Protein AF-0000000078323127 (afdb_homodimer)

Structure (mmCIF, N/CA/C/O backbone):
data_AF-0000000078323127-model_v1
#
loop_
_entity.id
_entity.type
_entity.pdbx_description
1 polymer 'Jacalin-type lectin domain-containing protein'
#
loop_
_atom_site.group_PDB
_atom_site.id
_atom_site.type_symbol
_atom_site.label_atom_id
_atom_site.label_alt_id
_atom_site.label_comp_id
_atom_site.label_asym_id
_atom_site.label_entity_id
_atom_site.label_seq_id
_atom_site.pdbx_PDB_ins_code
_atom_site.Cartn_x
_atom_site.Cartn_y
_atom_site.Cartn_z
_atom_site.occupancy
_atom_site.B_iso_or_equiv
_atom_site.auth_seq_id
_atom_site.auth_comp_id
_atom_site.auth_asym_id
_atom_site.auth_atom_id
_atom_site.pdbx_PDB_model_num
ATOM 1 N N . MET A 1 1 ? 0.08 -5.375 -24.016 1 72.62 1 MET A N 1
ATOM 2 C CA . MET A 1 1 ? 0.353 -5.859 -22.656 1 72.62 1 MET A CA 1
ATOM 3 C C . MET A 1 1 ? 1.752 -6.461 -22.578 1 72.62 1 MET A C 1
ATOM 5 O O . MET A 1 1 ? 2.215 -7.105 -23.516 1 72.62 1 MET A O 1
ATOM 9 N N . LEU A 1 2 ? 2.484 -6.035 -21.609 1 81.31 2 LEU A N 1
ATOM 10 C CA . LEU A 1 2 ? 3.816 -6.578 -21.359 1 81.31 2 LEU A CA 1
ATOM 11 C C . LEU A 1 2 ? 3.74 -7.832 -20.484 1 81.31 2 LEU A C 1
ATOM 13 O O . LEU A 1 2 ? 3.014 -7.863 -19.5 1 81.31 2 LEU A O 1
ATOM 17 N N . LYS A 1 3 ? 4.387 -8.914 -21.016 1 85.06 3 LYS A N 1
ATOM 18 C CA . LYS A 1 3 ? 4.426 -10.164 -20.266 1 85.06 3 LYS A CA 1
ATOM 19 C C . LYS A 1 3 ? 5.746 -10.32 -19.516 1 85.06 3 LYS A C 1
ATOM 21 O O . LYS A 1 3 ? 6.82 -10.148 -20.094 1 85.06 3 LYS A O 1
ATOM 26 N N . ILE A 1 4 ? 5.641 -10.5 -18.281 1 87.06 4 ILE A N 1
ATOM 27 C CA . ILE A 1 4 ? 6.812 -10.797 -17.453 1 87.06 4 ILE A CA 1
ATOM 28 C C . ILE A 1 4 ? 6.711 -12.219 -16.906 1 87.06 4 ILE A C 1
ATOM 30 O O . ILE A 1 4 ? 5.695 -12.586 -16.312 1 87.06 4 ILE A O 1
ATOM 34 N N . GLY A 1 5 ? 7.754 -12.922 -17.031 1 87.06 5 GLY A N 1
ATOM 35 C CA . GLY A 1 5 ? 7.723 -14.328 -16.656 1 87.06 5 GLY A CA 1
ATOM 36 C C . GLY A 1 5 ? 7.324 -15.234 -17.812 1 87.06 5 GLY A C 1
ATOM 37 O O . GLY A 1 5 ? 7.492 -14.867 -18.984 1 87.06 5 GLY A O 1
ATOM 38 N N . PRO A 1 6 ? 6.93 -16.375 -17.453 1 87.56 6 PRO A N 1
ATOM 39 C CA . PRO A 1 6 ? 6.699 -16.938 -16.109 1 87.56 6 PRO A CA 1
ATOM 40 C C . PRO A 1 6 ? 7.992 -17.375 -15.422 1 87.56 6 PRO A C 1
ATOM 42 O O . PRO A 1 6 ? 8.984 -17.672 -16.094 1 87.56 6 PRO A O 1
ATOM 45 N N . SER A 1 7 ? 7.914 -17.188 -14.203 1 87.69 7 SER A N 1
ATOM 46 C CA . SER A 1 7 ? 8.945 -17.812 -13.375 1 87.69 7 SER A CA 1
ATOM 47 C C . SER A 1 7 ? 8.531 -19.219 -12.938 1 87.69 7 SER A C 1
ATOM 49 O O . SER A 1 7 ? 7.348 -19.469 -12.688 1 87.69 7 SER A O 1
ATOM 51 N N . GLY A 1 8 ? 9.367 -20.047 -12.812 1 86.19 8 GLY A N 1
ATOM 52 C CA . GLY A 1 8 ? 9.109 -21.422 -12.383 1 86.19 8 GLY A CA 1
ATOM 53 C C . GLY A 1 8 ? 9.398 -22.453 -13.461 1 86.19 8 GLY A C 1
ATOM 54 O O . GLY A 1 8 ? 10.398 -22.344 -14.172 1 86.19 8 GLY A O 1
ATOM 55 N N . GLY A 1 9 ? 8.508 -23.422 -13.461 1 73.06 9 GLY A N 1
ATOM 56 C CA . GLY A 1 9 ? 8.742 -24.547 -14.359 1 73.06 9 GLY A CA 1
ATOM 57 C C . GLY A 1 9 ? 8.266 -24.281 -15.773 1 73.06 9 GLY A C 1
ATOM 58 O O . GLY A 1 9 ? 7.402 -23.422 -16 1 73.06 9 GLY A O 1
ATOM 59 N N . THR A 1 10 ? 9.07 -24.516 -16.688 1 69.12 10 THR A N 1
ATOM 60 C CA . THR A 1 10 ? 8.695 -24.484 -18.094 1 69.12 10 THR A CA 1
ATOM 61 C C . THR A 1 10 ? 7.984 -25.781 -18.484 1 69.12 10 THR A C 1
ATOM 63 O O . THR A 1 10 ? 7.824 -26.078 -19.672 1 69.12 10 THR A O 1
ATOM 66 N N . GLY A 1 11 ? 7.461 -26.328 -17.391 1 61.88 11 GLY A N 1
ATOM 67 C CA . GLY A 1 11 ? 7.156 -27.734 -17.547 1 61.88 11 GLY A CA 1
ATOM 68 C C . GLY A 1 11 ? 5.965 -28 -18.438 1 61.88 11 GLY A C 1
ATOM 69 O O . GLY A 1 11 ? 5.516 -27.109 -19.156 1 61.88 11 GLY A O 1
ATOM 70 N N . VAL A 1 12 ? 5.57 -29.297 -18.359 1 71.69 12 VAL A N 1
ATOM 71 C CA . VAL A 1 12 ? 4.578 -30.078 -19.094 1 71.69 12 VAL A CA 1
ATOM 72 C C . VAL A 1 12 ? 3.178 -29.75 -18.578 1 71.69 12 VAL A C 1
ATOM 74 O O . VAL A 1 12 ? 2.182 -30.234 -19.125 1 71.69 12 VAL A O 1
ATOM 77 N N . GLY A 1 13 ? 3.164 -28.688 -17.672 1 82.12 13 GLY A N 1
ATOM 78 C CA . GLY A 1 13 ? 1.848 -28.422 -17.094 1 82.12 13 GLY A CA 1
ATOM 79 C C . GLY A 1 13 ? 0.931 -27.672 -18.047 1 82.12 13 GLY A C 1
ATOM 80 O O . GLY A 1 13 ? 1.372 -27.172 -19.078 1 82.12 13 GLY A O 1
ATOM 81 N N . ARG A 1 14 ? -0.393 -27.75 -17.656 1 90.81 14 ARG A N 1
ATOM 82 C CA . ARG A 1 14 ? -1.405 -27.016 -18.422 1 90.81 14 ARG A CA 1
ATOM 83 C C . ARG A 1 14 ? -1.245 -25.516 -18.25 1 90.81 14 ARG A C 1
ATOM 85 O O . ARG A 1 14 ? -1.164 -25.016 -17.125 1 90.81 14 ARG A O 1
ATOM 92 N N . ALA A 1 15 ? -1.208 -24.891 -19.422 1 92.69 15 ALA A N 1
ATOM 93 C CA . ALA A 1 15 ? -1.094 -23.438 -19.406 1 92.69 15 ALA A CA 1
ATOM 94 C C . ALA A 1 15 ? -2.41 -22.781 -18.984 1 92.69 15 ALA A C 1
ATOM 96 O O . ALA A 1 15 ? -3.488 -23.297 -19.297 1 92.69 15 ALA A O 1
ATOM 97 N N . TRP A 1 16 ? -2.352 -21.766 -18.203 1 91.06 16 TRP A N 1
ATOM 98 C CA . TRP A 1 16 ? -3.49 -20.906 -17.875 1 91.06 16 TRP A CA 1
ATOM 99 C C . TRP A 1 16 ? -3.15 -19.438 -18.078 1 91.06 16 TRP A C 1
ATOM 101 O O . TRP A 1 16 ? -1.983 -19.047 -18 1 91.06 16 TRP A O 1
ATOM 111 N N . ASP A 1 17 ? -4.125 -18.656 -18.5 1 90.56 17 ASP A N 1
ATOM 112 C CA . ASP A 1 17 ? -3.932 -17.25 -18.891 1 90.56 17 ASP A CA 1
ATOM 113 C C . ASP A 1 17 ? -5.148 -16.406 -18.531 1 90.56 17 ASP A C 1
ATOM 115 O O . ASP A 1 17 ? -6.227 -16.594 -19.094 1 90.56 17 ASP A O 1
ATOM 119 N N . HIS A 1 18 ? -4.902 -15.617 -17.578 1 87 18 HIS A N 1
ATOM 120 C CA . HIS A 1 18 ? -5.938 -14.68 -17.141 1 87 18 HIS A CA 1
ATOM 121 C C . HIS A 1 18 ? -5.57 -13.242 -17.516 1 87 18 HIS A C 1
ATOM 123 O O . HIS A 1 18 ? -5.453 -12.383 -16.641 1 87 18 HIS A O 1
ATOM 129 N N . GLU A 1 19 ? -5.293 -13.07 -18.812 1 78.44 19 GLU A N 1
ATOM 130 C CA . GLU A 1 19 ? -4.945 -11.758 -19.344 1 78.44 19 GLU A CA 1
ATOM 131 C C . GLU A 1 19 ? -6.129 -10.797 -19.266 1 78.44 19 GLU A C 1
ATOM 133 O O . GLU A 1 19 ? -7.258 -11.164 -19.609 1 78.44 19 GLU A O 1
ATOM 138 N N . SER A 1 20 ? -5.672 -9.516 -19.156 1 64.38 20 SER A N 1
ATOM 139 C CA . SER A 1 20 ? -6.539 -8.367 -19.375 1 64.38 20 SER A CA 1
ATOM 140 C C . SER A 1 20 ? -7.84 -8.492 -18.594 1 64.38 20 SER A C 1
ATOM 142 O O . SER A 1 20 ? -8.844 -7.859 -18.922 1 64.38 20 SER A O 1
ATOM 144 N N . LYS A 1 21 ? -7.762 -9.516 -17.641 1 62.53 21 LYS A N 1
ATOM 145 C CA . LYS A 1 21 ? -9.055 -9.406 -16.969 1 62.53 21 LYS A CA 1
ATOM 146 C C . LYS A 1 21 ? -9.125 -8.148 -16.125 1 62.53 21 LYS A C 1
ATOM 148 O O . LYS A 1 21 ? -8.102 -7.512 -15.859 1 62.53 21 LYS A O 1
ATOM 153 N N . THR A 1 22 ? -10.359 -7.668 -15.781 1 61 22 THR A N 1
ATOM 154 C CA . THR A 1 22 ? -10.797 -6.523 -14.984 1 61 22 THR A CA 1
ATOM 155 C C . THR A 1 22 ? -9.961 -6.402 -13.719 1 61 22 THR A C 1
ATOM 157 O O . THR A 1 22 ? -8.945 -7.082 -13.57 1 61 22 THR A O 1
ATOM 160 N N . GLU A 1 23 ? -10.211 -5.668 -12.875 1 78.69 23 GLU A N 1
ATOM 161 C CA . GLU A 1 23 ? -9.703 -5.379 -11.539 1 78.69 23 GLU A CA 1
ATOM 162 C C . GLU A 1 23 ? -9.906 -6.562 -10.602 1 78.69 23 GLU A C 1
ATOM 164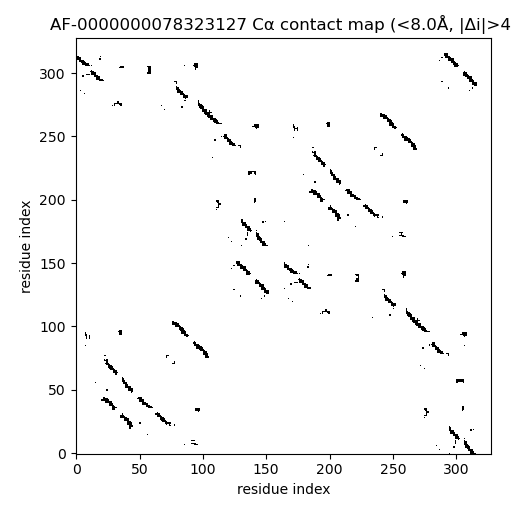 O O . GLU A 1 23 ? -10.938 -7.238 -10.664 1 78.69 23 GLU A O 1
ATOM 169 N N . ILE A 1 24 ? -8.836 -7 -10.078 1 87.56 24 ILE A N 1
ATOM 170 C CA . ILE A 1 24 ? -8.914 -8.078 -9.094 1 87.56 24 ILE A CA 1
ATOM 171 C C . ILE A 1 24 ? -9.484 -7.535 -7.781 1 87.56 24 ILE A C 1
ATOM 173 O O . ILE A 1 24 ? -8.992 -6.535 -7.254 1 87.56 24 ILE A O 1
ATOM 177 N N . ALA A 1 25 ? -10.539 -8.18 -7.348 1 89.94 25 ALA A N 1
ATOM 178 C CA . ALA A 1 25 ? -11.156 -7.789 -6.082 1 89.94 25 ALA A CA 1
ATOM 179 C C . ALA A 1 25 ? -10.695 -8.703 -4.949 1 89.94 25 ALA A C 1
ATOM 181 O O . ALA A 1 25 ? -10.648 -8.289 -3.789 1 89.94 25 ALA A O 1
ATOM 182 N N . GLN A 1 26 ? -10.414 -9.961 -5.312 1 93.06 26 GLN A N 1
ATOM 183 C CA . GLN A 1 26 ? -10.055 -10.922 -4.27 1 93.06 26 GLN A CA 1
ATOM 184 C C . GLN A 1 26 ? -9.102 -11.984 -4.801 1 93.06 26 GLN A C 1
ATOM 186 O O . GLN A 1 26 ? -9.141 -12.32 -5.988 1 93.06 26 GLN A O 1
ATOM 191 N N . LEU A 1 27 ? -8.258 -12.523 -3.986 1 94.06 27 LEU A N 1
ATOM 192 C CA . LEU A 1 27 ? -7.438 -13.711 -4.215 1 94.06 27 LEU A CA 1
ATOM 193 C C . LEU A 1 27 ? -7.719 -14.781 -3.162 1 94.06 27 LEU A C 1
ATOM 195 O O . LEU A 1 27 ? -7.824 -14.469 -1.973 1 94.06 27 LEU A O 1
ATOM 199 N N . ILE A 1 28 ? -7.953 -15.969 -3.598 1 94.62 28 ILE A N 1
ATOM 200 C CA . ILE A 1 28 ? -8.125 -17.125 -2.711 1 94.62 28 ILE A CA 1
ATOM 201 C C . ILE A 1 28 ? -6.977 -18.109 -2.922 1 94.62 28 ILE A C 1
ATOM 203 O O . ILE A 1 28 ? -6.801 -18.641 -4.02 1 94.62 28 ILE A O 1
ATOM 207 N N . ILE A 1 29 ? -6.227 -18.344 -1.864 1 95 29 ILE A N 1
ATOM 208 C CA . ILE A 1 29 ? -5.031 -19.172 -1.952 1 95 29 ILE A CA 1
ATOM 209 C C . ILE A 1 29 ? -5.172 -20.391 -1.033 1 95 29 ILE A C 1
ATOM 211 O O . ILE A 1 29 ? -5.43 -20.234 0.164 1 95 29 ILE A O 1
ATOM 215 N N . SER A 1 30 ? -5.078 -21.5 -1.603 1 94.69 30 SER A N 1
ATOM 216 C CA . SER A 1 30 ? -5.086 -22.75 -0.837 1 94.69 30 SER A CA 1
ATOM 217 C C . SER A 1 30 ? -3.686 -23.344 -0.749 1 94.69 30 SER A C 1
ATOM 219 O O . SER A 1 30 ? -2.986 -23.453 -1.758 1 94.69 30 SER A O 1
ATOM 221 N N . ARG A 1 31 ? -3.328 -23.688 0.444 1 93.62 31 ARG A N 1
ATOM 222 C CA . ARG A 1 31 ? -2.02 -24.312 0.624 1 93.62 31 ARG A CA 1
ATOM 223 C C . ARG A 1 31 ? -2.119 -25.562 1.48 1 93.62 31 ARG A C 1
ATOM 225 O O . ARG A 1 31 ? -2.961 -25.641 2.377 1 93.62 31 ARG A O 1
ATOM 232 N N . SER A 1 32 ? -1.354 -26.5 1.169 1 92.06 32 SER A N 1
ATOM 233 C CA . SER A 1 32 ? -1.103 -27.641 2.029 1 92.06 32 SER A CA 1
ATOM 234 C C . SER A 1 32 ? 0.221 -27.5 2.773 1 92.06 32 SER A C 1
ATOM 236 O O . SER A 1 32 ? 0.78 -26.406 2.848 1 92.06 32 SER A O 1
ATOM 238 N N . ALA A 1 33 ? 0.603 -28.547 3.32 1 89.19 33 ALA A N 1
ATOM 239 C CA . ALA A 1 33 ? 1.873 -28.531 4.043 1 89.19 33 ALA A CA 1
ATOM 240 C C . ALA A 1 33 ? 3.053 -28.469 3.076 1 89.19 33 ALA A C 1
ATOM 242 O O . ALA A 1 33 ? 4.164 -28.094 3.467 1 89.19 33 ALA A O 1
ATOM 243 N N . THR A 1 34 ? 2.754 -28.703 1.819 1 90.38 34 THR A N 1
ATOM 244 C CA . THR A 1 34 ? 3.916 -28.906 0.961 1 90.38 34 THR A CA 1
ATOM 245 C C . THR A 1 34 ? 3.963 -27.859 -0.147 1 90.38 34 THR A C 1
ATOM 247 O O . THR A 1 34 ? 5.016 -27.625 -0.746 1 90.38 34 THR A O 1
ATOM 250 N N . CYS A 1 35 ? 2.789 -27.281 -0.471 1 93 35 CYS A N 1
ATOM 251 C CA . CYS A 1 35 ? 2.809 -26.359 -1.597 1 93 35 CYS A CA 1
ATOM 252 C C .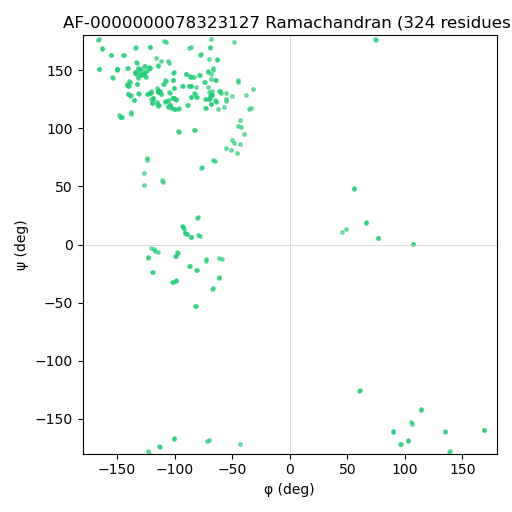 CYS A 1 35 ? 1.562 -25.484 -1.605 1 93 35 CYS A C 1
ATOM 254 O O . CYS A 1 35 ? 0.646 -25.688 -0.809 1 93 35 CYS A O 1
ATOM 256 N N . ILE A 1 36 ? 1.562 -24.469 -2.404 1 93.88 36 ILE A N 1
ATOM 257 C CA . ILE A 1 36 ? 0.346 -23.781 -2.805 1 93.88 36 ILE A CA 1
ATOM 258 C C . ILE A 1 36 ? -0.453 -24.641 -3.775 1 93.88 36 ILE A C 1
ATOM 260 O O . ILE A 1 36 ? 0.012 -24.938 -4.879 1 93.88 36 ILE A O 1
ATOM 264 N N . ASN A 1 37 ? -1.578 -24.984 -3.379 1 93.75 37 ASN A N 1
ATOM 265 C CA . ASN A 1 37 ? -2.363 -25.938 -4.164 1 93.75 37 ASN A CA 1
ATOM 266 C C . ASN A 1 37 ? -3.094 -25.234 -5.312 1 93.75 37 ASN A C 1
ATOM 268 O O . ASN A 1 37 ? -2.967 -25.641 -6.469 1 93.75 37 ASN A O 1
ATOM 272 N N . TYR A 1 38 ? -3.812 -24.219 -4.984 1 94.81 38 TYR A N 1
ATOM 273 C CA . TYR A 1 38 ? -4.539 -23.516 -6.043 1 94.81 38 TYR A CA 1
ATOM 274 C C . TYR A 1 38 ? -4.812 -22.078 -5.66 1 94.81 38 TYR A C 1
ATOM 276 O O . TYR A 1 38 ? -4.703 -21.703 -4.488 1 94.81 38 TYR A O 1
ATOM 284 N N . ILE A 1 39 ? -5.141 -21.312 -6.664 1 94.69 39 ILE A N 1
ATOM 285 C CA . ILE A 1 39 ? -5.508 -19.922 -6.523 1 94.69 39 ILE A CA 1
ATOM 286 C C . ILE A 1 39 ? -6.785 -19.625 -7.309 1 94.69 39 ILE A C 1
ATOM 288 O O . ILE A 1 39 ? -6.965 -20.141 -8.422 1 94.69 39 ILE A O 1
ATOM 292 N N . HIS A 1 40 ? -7.621 -18.859 -6.676 1 93.69 40 HIS A N 1
ATOM 293 C CA . HIS A 1 40 ? -8.711 -18.219 -7.395 1 93.69 40 HIS A CA 1
ATOM 294 C C . HIS A 1 40 ? -8.562 -16.703 -7.379 1 93.69 40 HIS A C 1
ATOM 296 O O . HIS A 1 40 ? -8.227 -16.125 -6.348 1 93.69 40 HIS A O 1
ATOM 302 N N . PHE A 1 41 ? -8.773 -16.203 -8.547 1 91.75 41 PHE A N 1
ATOM 303 C CA . PHE A 1 41 ? -8.953 -14.766 -8.648 1 91.75 41 PHE A CA 1
ATOM 304 C C . PHE A 1 41 ? -10.43 -14.414 -8.773 1 91.75 41 PHE A C 1
ATOM 306 O O . PHE A 1 41 ? -11.18 -15.086 -9.492 1 91.75 41 PHE A O 1
ATOM 313 N N . VAL A 1 42 ? -10.758 -13.461 -8.031 1 92.56 42 VAL A N 1
ATOM 314 C CA . VAL A 1 42 ? -12.094 -12.906 -8.227 1 92.56 42 VAL A CA 1
ATOM 315 C C . VAL A 1 42 ? -11.992 -11.555 -8.93 1 92.56 42 VAL A C 1
ATOM 317 O O . VAL A 1 42 ? -11.383 -10.617 -8.398 1 92.56 42 VAL A O 1
ATOM 320 N N . TYR A 1 43 ? -12.57 -11.461 -10.078 1 90.88 43 TYR A N 1
ATOM 321 C CA . TYR A 1 43 ? -12.484 -10.273 -10.93 1 90.88 43 TYR A CA 1
ATOM 322 C C . TYR A 1 43 ? -13.75 -9.438 -10.828 1 90.88 43 TYR A C 1
ATOM 324 O O . TYR A 1 43 ? -14.836 -9.961 -10.594 1 90.88 43 TYR A O 1
ATOM 332 N N . VAL A 1 44 ? -13.492 -8.141 -10.977 1 86.31 44 VAL A N 1
ATOM 333 C CA . VAL A 1 44 ? -14.609 -7.207 -11.062 1 86.31 44 VAL A CA 1
ATOM 334 C C . VAL A 1 44 ? -15.062 -7.07 -12.516 1 86.31 44 VAL A C 1
ATOM 336 O O . VAL A 1 44 ? -14.258 -6.77 -13.398 1 86.31 44 VAL A O 1
ATOM 339 N N . GLU A 1 45 ? -16.203 -7.383 -12.703 1 85.12 45 GLU A N 1
ATOM 340 C CA . GLU A 1 45 ? -16.766 -7.27 -14.055 1 85.12 45 GLU A CA 1
ATOM 341 C C . GLU A 1 45 ? -17.969 -6.344 -14.07 1 85.12 45 GLU A C 1
ATOM 343 O O . GLU A 1 45 ? -18.422 -5.887 -13.023 1 85.12 45 GLU A O 1
ATOM 348 N N . ASP A 1 46 ? -18.375 -6.047 -15.18 1 85.62 46 ASP A N 1
ATOM 349 C CA . ASP A 1 46 ? -19.562 -5.234 -15.406 1 85.62 46 ASP A CA 1
ATOM 350 C C . ASP A 1 46 ? -19.453 -3.895 -14.68 1 85.62 46 ASP A C 1
ATOM 352 O O . ASP A 1 46 ? -20.359 -3.531 -13.914 1 85.62 46 ASP A O 1
ATOM 356 N N . GLY A 1 47 ? -18.344 -3.191 -14.812 1 76.06 47 GLY A N 1
ATOM 357 C CA . GLY A 1 47 ? -18.172 -1.861 -14.25 1 76.06 47 GLY A CA 1
ATOM 358 C C . GLY A 1 47 ? -18.172 -1.845 -12.734 1 76.06 47 GLY A C 1
ATOM 359 O O . GLY A 1 47 ? -18.562 -0.849 -12.125 1 76.06 47 GLY A O 1
ATOM 360 N N . GLY A 1 48 ? -17.938 -2.998 -12.211 1 78.94 48 GLY A N 1
ATOM 361 C CA . GLY A 1 48 ? -17.875 -3.057 -10.758 1 78.94 48 GLY A CA 1
ATOM 362 C C . GLY A 1 48 ? -19.094 -3.723 -10.133 1 78.94 48 GLY A C 1
ATOM 363 O O . GLY A 1 48 ? -19.141 -3.92 -8.914 1 78.94 48 GLY A O 1
ATOM 364 N N . ASN A 1 49 ? -20.031 -4.176 -10.898 1 85.81 49 ASN A N 1
ATOM 365 C CA . ASN A 1 49 ? -21.297 -4.664 -10.359 1 85.81 49 ASN A CA 1
ATOM 366 C C . ASN A 1 49 ? -21.297 -6.184 -10.203 1 85.81 49 ASN A C 1
ATOM 368 O O . ASN A 1 49 ? -22.234 -6.758 -9.656 1 85.81 49 ASN A O 1
ATOM 372 N N . LYS A 1 50 ? -20.266 -6.734 -10.695 1 90.44 50 LYS A N 1
ATOM 373 C CA . LYS A 1 50 ? -20.25 -8.195 -10.672 1 90.44 50 LYS A CA 1
ATOM 374 C C . LYS A 1 50 ? -18.859 -8.719 -10.328 1 90.44 50 LYS A C 1
ATOM 376 O O . LYS A 1 50 ? -17.859 -8.234 -10.859 1 90.44 50 LYS A O 1
ATOM 381 N N . LEU A 1 51 ? -18.859 -9.625 -9.336 1 90.38 51 LEU A N 1
ATOM 382 C CA . LEU A 1 51 ? -17.641 -10.352 -9.016 1 90.38 51 LEU A CA 1
ATOM 383 C C . LEU A 1 51 ? -17.656 -11.75 -9.617 1 90.38 51 LEU A C 1
ATOM 385 O O . LEU A 1 51 ? -18.656 -12.469 -9.484 1 90.38 51 LEU A O 1
ATOM 389 N N . VAL A 1 52 ? -16.641 -12.086 -10.359 1 91.81 52 VAL A N 1
ATOM 390 C CA . VAL A 1 52 ? -16.578 -13.391 -11.008 1 91.81 52 VAL A CA 1
ATOM 391 C C . VAL A 1 52 ? -15.289 -14.109 -10.594 1 91.81 52 VAL A C 1
ATOM 393 O O . VAL A 1 52 ? -14.195 -13.555 -10.711 1 91.81 52 VAL A O 1
ATOM 396 N N . MET A 1 53 ? -15.5 -15.305 -10.188 1 92.81 53 MET A N 1
ATOM 397 C CA . MET A 1 53 ? -14.352 -16.109 -9.789 1 92.81 53 MET A CA 1
ATOM 398 C C . MET A 1 53 ? -13.734 -16.812 -10.992 1 92.81 53 MET A C 1
ATOM 400 O O . MET A 1 53 ? -14.453 -17.328 -11.852 1 92.81 53 MET A O 1
ATOM 404 N N . SER A 1 54 ? -12.469 -16.766 -11.008 1 91.31 54 SER A N 1
ATOM 405 C CA . SER A 1 54 ? -11.75 -17.453 -12.07 1 91.31 54 SER A CA 1
ATOM 406 C C . SER A 1 54 ? -11.859 -18.969 -11.922 1 91.31 54 SER A C 1
ATOM 408 O O . SER A 1 54 ? -12.305 -19.469 -10.883 1 91.31 54 SER A O 1
ATOM 410 N N . GLU A 1 55 ? -11.43 -19.594 -12.961 1 91.5 55 GLU A N 1
ATOM 411 C CA . GLU A 1 55 ? -11.156 -21.016 -12.812 1 91.5 55 GLU A CA 1
ATOM 412 C C . GLU A 1 55 ? -10.039 -21.266 -11.805 1 91.5 55 GLU A C 1
ATOM 414 O O . GLU A 1 55 ? -9.242 -20.375 -11.523 1 91.5 55 GLU A O 1
ATOM 419 N N . LYS A 1 56 ? -10.086 -22.453 -11.383 1 93.06 56 LYS A N 1
ATOM 420 C CA . LYS A 1 56 ? -9.039 -22.844 -10.453 1 93.06 56 LYS A CA 1
ATOM 421 C C . LYS A 1 56 ? -7.688 -22.953 -11.156 1 93.06 56 LYS A C 1
ATOM 423 O O . LYS A 1 56 ? -7.574 -23.609 -12.195 1 93.06 56 LYS A O 1
ATOM 428 N N . ILE A 1 57 ? -6.789 -22.234 -10.609 1 92.62 57 ILE A N 1
ATOM 429 C CA . ILE A 1 57 ? -5.402 -22.406 -11.031 1 92.62 57 ILE A CA 1
ATOM 430 C C . ILE A 1 57 ? -4.676 -23.344 -10.078 1 92.62 57 ILE A C 1
ATOM 432 O O . ILE A 1 57 ? -4.52 -23.047 -8.898 1 92.62 57 ILE A O 1
ATOM 436 N N . GLY A 1 58 ? -4.262 -24.391 -10.594 1 93.25 58 GLY A N 1
ATOM 437 C CA . GLY A 1 58 ? -3.643 -25.406 -9.758 1 93.25 58 GLY A CA 1
ATOM 438 C C . GLY A 1 58 ? -4.531 -26.609 -9.531 1 93.25 58 GLY A C 1
ATOM 439 O O . GLY A 1 58 ? -5.312 -26.984 -10.406 1 93.25 58 GLY A O 1
ATOM 440 N N . VAL A 1 59 ? -4.227 -27.25 -8.359 1 90.06 59 VAL A N 1
ATOM 441 C CA . VAL A 1 59 ? -4.941 -28.516 -8.141 1 90.06 59 VAL A CA 1
ATOM 442 C C . VAL A 1 59 ? -5.371 -28.609 -6.676 1 90.06 59 VAL A C 1
ATOM 444 O O . VAL A 1 59 ? -4.652 -28.156 -5.781 1 90.06 59 VAL A O 1
ATOM 447 N N . ASP A 1 60 ? -6.527 -29.094 -6.535 1 89.75 60 ASP A N 1
ATOM 448 C CA . ASP A 1 60 ? -6.996 -29.438 -5.195 1 89.75 60 ASP A CA 1
ATOM 449 C C . ASP A 1 60 ? -6.785 -30.922 -4.906 1 89.75 60 ASP A C 1
ATOM 451 O O . ASP A 1 60 ? -7.527 -31.781 -5.402 1 89.75 60 ASP A O 1
ATOM 455 N N . LYS A 1 61 ? -5.711 -31.203 -4.246 1 81.38 61 LYS A N 1
ATOM 456 C CA . LYS A 1 61 ? -5.387 -32.594 -3.982 1 81.38 61 LYS A CA 1
ATOM 457 C C . LYS A 1 61 ? -6.086 -33.094 -2.725 1 81.38 61 LYS A C 1
ATOM 459 O O . LYS A 1 61 ? -5.859 -34.219 -2.287 1 81.38 61 LYS A O 1
ATOM 464 N N . GLY A 1 62 ? -6.945 -32.25 -2.178 1 79.12 62 GLY A N 1
ATOM 465 C CA . GLY A 1 62 ? -7.629 -32.656 -0.963 1 79.12 62 GLY A CA 1
ATOM 466 C C . GLY A 1 62 ? -6.746 -32.625 0.267 1 79.12 62 GLY A C 1
ATOM 467 O O . GLY A 1 62 ? -5.621 -32.125 0.211 1 79.12 62 GLY A O 1
ATOM 468 N N . GLY A 1 63 ? -7.273 -32.906 1.38 1 83.25 63 GLY A N 1
ATOM 469 C CA . GLY A 1 63 ? -6.539 -32.906 2.637 1 83.25 63 GLY A CA 1
ATOM 470 C C . GLY A 1 63 ? -6.664 -31.625 3.416 1 83.25 63 GLY A C 1
ATOM 471 O O . GLY A 1 63 ? -7.523 -30.797 3.111 1 83.25 63 GLY A O 1
ATOM 472 N N . SER A 1 64 ? -5.793 -31.641 4.484 1 84.94 64 SER A N 1
ATOM 473 C CA . SER A 1 64 ? -5.805 -30.438 5.301 1 84.94 64 SER A CA 1
ATOM 474 C C . SER A 1 64 ? -5.23 -29.25 4.539 1 84.94 64 SER A C 1
ATOM 476 O O . SER A 1 64 ? -4.133 -29.344 3.979 1 84.94 64 SER A O 1
ATOM 478 N N . ARG A 1 65 ? -6.039 -28.25 4.398 1 88.69 65 ARG A N 1
ATOM 479 C CA . ARG A 1 65 ? -5.617 -27.047 3.684 1 88.69 65 ARG A CA 1
ATOM 480 C C . ARG A 1 65 ? -5.906 -25.797 4.504 1 88.69 65 ARG A C 1
ATOM 482 O O . ARG A 1 65 ? -6.812 -25.797 5.336 1 88.69 65 ARG A O 1
ATOM 489 N N . SER A 1 66 ? -5.027 -24.969 4.266 1 91.12 66 SER A N 1
ATOM 490 C CA . SER A 1 66 ? -5.273 -23.609 4.746 1 91.12 66 SER A CA 1
ATOM 491 C C . SER A 1 66 ? -5.742 -22.703 3.615 1 91.12 66 SER A C 1
ATOM 493 O O . SER A 1 66 ? -5.137 -22.672 2.543 1 91.12 66 SER A O 1
ATOM 495 N N . LEU A 1 67 ? -6.871 -22.062 3.838 1 91.88 67 LEU A N 1
ATOM 496 C CA . LEU A 1 67 ? -7.414 -21.125 2.869 1 91.88 67 LEU A CA 1
ATOM 497 C C . LEU A 1 67 ? -7.184 -19.688 3.324 1 91.88 67 LEU A C 1
ATOM 499 O O . LEU A 1 67 ? -7.566 -19.312 4.438 1 91.88 67 LEU A O 1
ATOM 503 N N . ASN A 1 68 ? -6.457 -19 2.443 1 92.25 68 ASN A N 1
ATOM 504 C CA . ASN A 1 68 ? -6.25 -17.578 2.678 1 92.25 68 ASN A CA 1
ATOM 505 C C . ASN A 1 68 ? -6.973 -16.734 1.639 1 92.25 68 ASN A C 1
ATOM 507 O O . ASN A 1 68 ? -6.859 -16.984 0.438 1 92.25 68 ASN A O 1
ATOM 511 N N . THR A 1 69 ? -7.711 -15.797 2.131 1 92.75 69 THR A N 1
ATOM 512 C CA . THR A 1 69 ? -8.422 -14.898 1.232 1 92.75 69 THR A CA 1
ATOM 513 C C . THR A 1 69 ? -7.961 -13.453 1.432 1 92.75 69 THR A C 1
ATOM 515 O O . THR A 1 69 ? -7.898 -12.969 2.562 1 92.75 69 THR A O 1
ATOM 518 N N . ILE A 1 70 ? -7.566 -12.883 0.333 1 91.69 70 ILE A N 1
ATOM 519 C CA . ILE A 1 70 ? -7.242 -11.461 0.305 1 91.69 70 ILE A CA 1
ATOM 520 C C . ILE A 1 70 ? -8.383 -10.68 -0.342 1 91.69 70 ILE A C 1
ATOM 522 O O . ILE A 1 70 ? -8.742 -10.938 -1.493 1 91.69 70 ILE A O 1
ATOM 526 N N . MET A 1 71 ? -8.945 -9.836 0.4 1 92.38 71 MET A N 1
ATOM 527 C CA . MET A 1 71 ? -9.922 -8.898 -0.153 1 92.38 71 MET A CA 1
ATOM 528 C C . MET A 1 71 ? -9.281 -7.535 -0.392 1 92.38 71 MET A C 1
ATOM 530 O O . MET A 1 71 ? -8.828 -6.887 0.549 1 92.38 71 MET A O 1
ATOM 534 N N . LEU A 1 72 ? -9.234 -7.137 -1.624 1 86.06 72 LEU A N 1
ATOM 535 C CA . LEU A 1 72 ? -8.688 -5.824 -1.956 1 86.06 72 LEU A CA 1
ATOM 536 C C . LEU A 1 72 ? -9.766 -4.75 -1.866 1 86.06 72 LEU A C 1
ATOM 538 O O . LEU A 1 72 ? -10.93 -5.004 -2.18 1 86.06 72 LEU A O 1
ATOM 542 N N . ASP A 1 73 ? -9.367 -3.623 -1.445 1 82.56 73 ASP A N 1
ATOM 543 C CA . ASP A 1 73 ? -10.25 -2.465 -1.438 1 82.56 73 ASP A CA 1
ATOM 544 C C . ASP A 1 73 ? -10.406 -1.885 -2.842 1 82.56 73 ASP A C 1
ATOM 546 O O . ASP A 1 73 ? -9.945 -0.777 -3.117 1 82.56 73 ASP A O 1
ATOM 550 N N . TYR A 1 74 ? -11.008 -2.621 -3.691 1 78.69 74 TYR A N 1
ATOM 551 C CA . TYR A 1 74 ? -11.234 -2.197 -5.07 1 78.69 74 TYR A CA 1
ATOM 552 C C . TYR A 1 74 ? -12.164 -0.991 -5.125 1 78.69 74 TYR A C 1
ATOM 554 O O . TYR A 1 74 ? -13.117 -0.899 -4.352 1 78.69 74 TYR A O 1
ATOM 562 N N . PRO A 1 75 ? -11.883 -0.125 -5.992 1 77.62 75 PRO A N 1
ATOM 563 C CA . PRO A 1 75 ? -10.812 -0.006 -6.984 1 77.62 75 PRO A CA 1
ATOM 564 C C . PRO A 1 75 ? -9.578 0.706 -6.438 1 77.62 75 PRO A C 1
ATOM 566 O O . PRO A 1 75 ? -8.586 0.87 -7.152 1 77.62 75 PRO A O 1
ATOM 569 N N . HIS A 1 76 ? -9.531 0.951 -5.145 1 72.56 76 HIS A N 1
ATOM 570 C CA . HIS A 1 76 ? -8.484 1.814 -4.609 1 72.56 76 HIS A CA 1
ATOM 571 C C . HIS A 1 76 ? -7.227 1.017 -4.285 1 72.56 76 HIS A C 1
ATOM 573 O O . HIS A 1 76 ? -6.148 1.589 -4.129 1 72.56 76 HIS A O 1
ATOM 579 N N . GLU A 1 77 ? -7.355 -0.227 -4.172 1 79.88 77 GLU A N 1
ATOM 580 C CA . GLU A 1 77 ? -6.223 -1.096 -3.877 1 79.88 77 GLU A CA 1
ATOM 581 C C . GLU A 1 77 ? -5.938 -2.047 -5.035 1 79.88 77 GLU A C 1
ATOM 583 O O . GLU A 1 77 ? -6.828 -2.771 -5.484 1 79.88 77 GLU A O 1
ATOM 588 N N . VAL A 1 78 ? -4.777 -1.98 -5.559 1 81.38 78 VAL A N 1
ATOM 589 C CA . VAL A 1 78 ? -4.391 -2.822 -6.684 1 81.38 78 VAL A CA 1
ATOM 590 C C . VAL A 1 78 ? -3.061 -3.51 -6.383 1 81.38 78 VAL A C 1
ATOM 592 O O . VAL A 1 78 ? -2.248 -2.996 -5.613 1 81.38 78 VAL A O 1
ATOM 595 N N . ILE A 1 79 ? -2.902 -4.676 -6.965 1 84.81 79 ILE A N 1
ATOM 596 C CA . ILE A 1 79 ? -1.646 -5.402 -6.828 1 84.81 79 ILE A CA 1
ATOM 597 C C . ILE A 1 79 ? -0.543 -4.676 -7.594 1 84.81 79 ILE A C 1
ATOM 599 O O . ILE A 1 79 ? -0.738 -4.277 -8.742 1 84.81 79 ILE A O 1
ATOM 603 N N . THR A 1 80 ? 0.505 -4.395 -6.941 1 81.19 80 THR A N 1
ATOM 604 C CA . THR A 1 80 ? 1.619 -3.713 -7.59 1 81.19 80 THR A CA 1
ATOM 605 C C . THR A 1 80 ? 2.848 -4.617 -7.645 1 81.19 80 THR A C 1
ATOM 607 O O . THR A 1 80 ? 3.842 -4.281 -8.297 1 81.19 80 THR A O 1
ATOM 610 N N . GLY A 1 81 ? 2.836 -5.75 -7.039 1 83.19 81 GLY A N 1
ATOM 611 C CA . GLY A 1 81 ? 3.957 -6.68 -7.062 1 83.19 81 GLY A CA 1
ATOM 612 C C . GLY A 1 81 ? 3.594 -8.07 -6.578 1 83.19 81 GLY A C 1
ATOM 613 O O . GLY A 1 81 ? 2.674 -8.227 -5.773 1 83.19 81 GLY A O 1
ATOM 614 N N . VAL A 1 82 ? 4.32 -9.086 -7.117 1 87.88 82 VAL A N 1
ATOM 615 C CA . VAL A 1 82 ? 4.18 -10.477 -6.691 1 87.88 82 VAL A CA 1
ATOM 616 C C . VAL A 1 82 ? 5.559 -11.102 -6.512 1 87.88 82 VAL A C 1
ATOM 618 O O . VAL A 1 82 ? 6.43 -10.961 -7.375 1 87.88 82 VAL A O 1
ATOM 621 N N . THR A 1 83 ? 5.738 -11.594 -5.359 1 89.62 83 THR A N 1
ATOM 622 C CA . THR A 1 83 ? 6.953 -12.352 -5.105 1 89.62 83 THR A CA 1
ATOM 623 C C . THR A 1 83 ? 6.621 -13.773 -4.641 1 89.62 83 THR A C 1
ATOM 625 O O . THR A 1 83 ? 5.527 -14.016 -4.129 1 89.62 83 THR A O 1
ATOM 628 N N . GLY A 1 84 ? 7.57 -14.742 -4.945 1 93 84 GLY A N 1
ATOM 629 C CA . GLY A 1 84 ? 7.305 -16.125 -4.547 1 93 84 GLY A CA 1
ATOM 630 C C . GLY A 1 84 ? 8.531 -17 -4.617 1 93 84 GLY A C 1
ATOM 631 O O . GLY A 1 84 ? 9.633 -16.531 -4.914 1 93 84 GLY A O 1
ATOM 632 N N . LYS A 1 85 ? 8.211 -18.219 -4.172 1 92.81 85 LYS A N 1
ATOM 633 C CA . LYS A 1 85 ? 9.242 -19.25 -4.148 1 92.81 85 LYS A CA 1
ATOM 634 C C . LYS A 1 85 ? 8.742 -20.562 -4.773 1 92.81 85 LYS A C 1
ATOM 636 O O . LYS A 1 85 ? 7.539 -20.828 -4.758 1 92.81 85 LYS A O 1
ATOM 641 N N . TYR A 1 86 ? 9.766 -21.328 -5.352 1 92.69 86 TYR A N 1
ATOM 642 C CA . TYR A 1 86 ? 9.469 -22.656 -5.902 1 92.69 86 TYR A CA 1
ATOM 643 C C . TYR A 1 86 ? 10.391 -23.703 -5.32 1 92.69 86 TYR A C 1
ATOM 645 O O . TYR A 1 86 ? 11.562 -23.438 -5.035 1 92.69 86 TYR A O 1
ATOM 653 N N . ARG A 1 87 ? 9.789 -24.828 -5.23 1 92 87 ARG A N 1
ATOM 654 C CA . ARG A 1 87 ? 10.594 -26.047 -5.086 1 92 87 ARG A CA 1
ATOM 655 C C . ARG A 1 87 ? 10.984 -26.609 -6.449 1 92 87 ARG A C 1
ATOM 657 O O . ARG A 1 87 ? 10.164 -26.641 -7.371 1 92 87 ARG A O 1
ATOM 664 N N . VAL A 1 88 ? 12.219 -27 -6.555 1 89.25 88 VAL A N 1
ATOM 665 C CA . VAL A 1 88 ? 12.68 -27.656 -7.77 1 89.25 88 VAL A CA 1
ATOM 666 C C . VAL A 1 88 ? 12.914 -29.141 -7.488 1 89.25 88 VAL A C 1
ATOM 668 O O . VAL A 1 88 ? 13.727 -29.5 -6.625 1 89.25 88 VAL A O 1
ATOM 671 N N . PHE A 1 89 ? 12.203 -29.938 -8.273 1 87.69 89 PHE A N 1
ATOM 672 C CA . PHE A 1 89 ? 12.367 -31.375 -8.117 1 87.69 89 PHE A CA 1
ATOM 673 C C . PHE A 1 89 ? 13.539 -31.875 -8.953 1 87.69 89 PHE A C 1
ATOM 675 O O . PHE A 1 89 ? 14.055 -31.156 -9.812 1 87.69 89 PHE A O 1
ATOM 682 N N . TYR A 1 90 ? 13.836 -33.062 -8.68 1 85.94 90 TYR A N 1
ATOM 683 C CA . TYR A 1 90 ? 14.969 -33.688 -9.344 1 85.94 90 TYR A CA 1
ATOM 684 C C . TYR A 1 90 ? 14.75 -33.75 -10.852 1 85.94 90 TYR A C 1
ATOM 686 O O . TYR A 1 90 ? 15.711 -33.688 -11.625 1 85.94 90 TYR A O 1
ATOM 694 N N . ASN A 1 91 ? 13.484 -33.812 -11.312 1 84.25 91 ASN A N 1
ATOM 695 C CA . ASN A 1 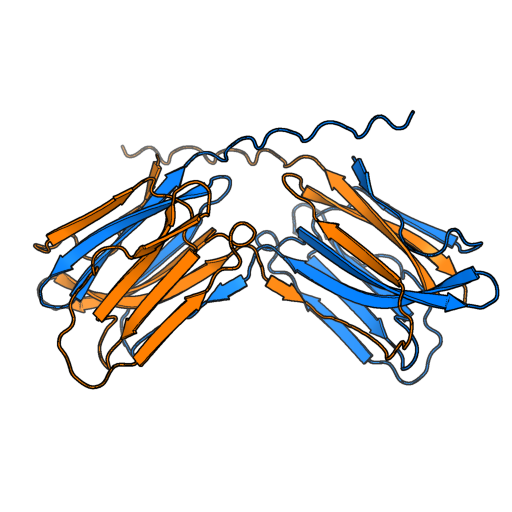91 ? 13.156 -33.906 -12.727 1 84.25 91 ASN A CA 1
ATOM 696 C C . ASN A 1 91 ? 12.961 -32.531 -13.344 1 84.25 91 ASN A C 1
ATOM 698 O O . ASN A 1 91 ? 12.414 -32.406 -14.438 1 84.25 91 ASN A O 1
ATOM 702 N N . ASP A 1 92 ? 13.312 -31.469 -12.594 1 83.25 92 ASP A N 1
ATOM 703 C CA . ASP A 1 92 ? 13.266 -30.062 -13.031 1 83.25 92 ASP A CA 1
ATOM 704 C C . ASP A 1 92 ? 11.836 -29.531 -13.016 1 83.25 92 ASP A C 1
ATOM 706 O O . ASP A 1 92 ? 11.578 -28.438 -13.508 1 83.25 92 ASP A O 1
ATOM 710 N N . GLU A 1 93 ? 10.961 -30.438 -12.492 1 86.19 93 GLU A N 1
ATOM 711 C CA . GLU A 1 93 ? 9.617 -29.906 -12.25 1 86.19 93 GLU A CA 1
ATOM 712 C C . GLU A 1 93 ? 9.609 -28.922 -11.086 1 86.19 93 GLU A C 1
ATOM 714 O O . GLU A 1 93 ? 10.422 -29.031 -10.164 1 86.19 93 GLU A O 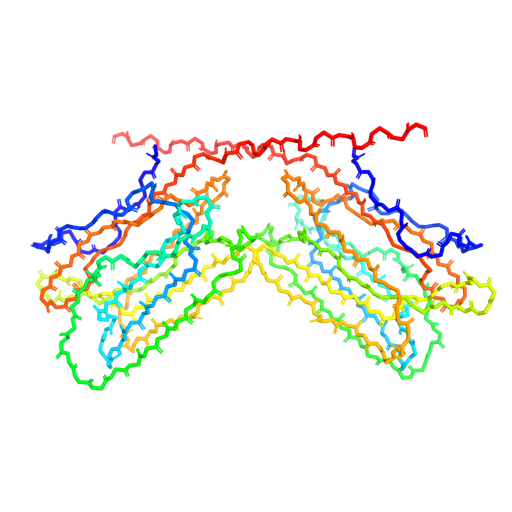1
ATOM 719 N N . LYS A 1 94 ? 8.766 -27.984 -11.148 1 90.44 94 LYS A N 1
ATOM 720 C CA . LYS A 1 94 ? 8.711 -26.953 -10.102 1 90.44 94 LYS A CA 1
ATOM 721 C C . LYS A 1 94 ? 7.336 -26.922 -9.445 1 90.44 94 LYS A C 1
ATOM 723 O O . LYS A 1 94 ? 6.336 -27.281 -10.07 1 90.44 94 LYS A O 1
ATOM 728 N N . GLN A 1 95 ? 7.348 -26.516 -8.25 1 92.12 95 GLN A N 1
ATOM 729 C CA . GLN A 1 95 ? 6.113 -26.359 -7.488 1 92.12 95 GLN A CA 1
ATOM 730 C C . GLN A 1 95 ? 6.141 -25.078 -6.656 1 92.12 95 GLN A C 1
ATOM 732 O O . GLN A 1 95 ? 7.094 -24.844 -5.914 1 92.12 95 GLN A O 1
ATOM 737 N N . LEU A 1 96 ? 5.145 -24.328 -6.816 1 94.44 96 LEU A N 1
ATOM 738 C CA . LEU A 1 96 ? 5.039 -23.062 -6.086 1 94.44 96 LEU A CA 1
ATOM 739 C C . LEU A 1 96 ? 4.863 -23.328 -4.59 1 94.44 96 LEU A C 1
ATOM 741 O O . LEU A 1 96 ? 3.99 -24.094 -4.188 1 94.44 96 LEU A O 1
ATOM 745 N N . THR A 1 97 ? 5.711 -22.672 -3.75 1 94.44 97 THR A N 1
ATOM 746 C CA . THR A 1 97 ? 5.68 -22.969 -2.322 1 94.44 97 THR A CA 1
ATOM 747 C C . THR A 1 97 ? 5.418 -21.703 -1.512 1 94.44 97 THR A C 1
ATOM 749 O O . THR A 1 97 ? 5.129 -21.781 -0.315 1 94.44 97 THR A O 1
ATOM 752 N N . SER A 1 98 ? 5.488 -20.516 -2.186 1 94.44 98 SER A N 1
ATOM 753 C CA . SER A 1 98 ? 5.289 -19.266 -1.477 1 94.44 98 SER A CA 1
ATOM 754 C C . SER A 1 98 ? 4.777 -18.172 -2.416 1 94.44 98 SER A C 1
ATOM 756 O O . SER A 1 98 ? 5.199 -18.094 -3.572 1 94.44 98 SER A O 1
ATOM 758 N N . LEU A 1 99 ? 3.9 -17.312 -1.901 1 93.94 99 LEU A N 1
ATOM 759 C CA . LEU A 1 99 ? 3.432 -16.125 -2.625 1 93.94 99 LEU A CA 1
ATOM 760 C C . LEU A 1 99 ? 3.285 -14.938 -1.688 1 93.94 99 LEU A C 1
ATOM 762 O O . LEU A 1 99 ? 2.812 -15.086 -0.558 1 93.94 99 LEU A O 1
ATOM 766 N N . THR A 1 100 ? 3.678 -13.828 -2.074 1 90.75 100 THR A N 1
ATOM 767 C CA . THR A 1 100 ? 3.451 -12.539 -1.438 1 90.75 100 THR A CA 1
ATOM 768 C C . THR A 1 100 ? 2.941 -11.516 -2.453 1 90.75 100 THR A C 1
ATOM 770 O O . THR A 1 100 ? 3.492 -11.398 -3.551 1 90.75 100 THR A O 1
ATOM 773 N N . PHE A 1 101 ? 1.877 -10.859 -2.109 1 90.25 101 PHE A N 1
ATOM 774 C CA . PHE A 1 101 ? 1.346 -9.789 -2.941 1 90.25 101 PHE A CA 1
ATOM 775 C C . PHE A 1 101 ? 1.57 -8.43 -2.287 1 90.25 101 PHE A C 1
ATOM 777 O O . PHE A 1 101 ? 1.399 -8.281 -1.074 1 90.25 101 PHE A O 1
ATOM 784 N N . VAL A 1 102 ? 1.937 -7.539 -3.09 1 83.88 102 VAL A N 1
ATOM 785 C CA . VAL A 1 102 ? 2.092 -6.156 -2.648 1 83.88 102 VAL A CA 1
ATOM 786 C C . VAL A 1 102 ? 1.062 -5.27 -3.348 1 83.88 102 VAL A C 1
ATOM 788 O O . VAL A 1 102 ? 0.825 -5.414 -4.547 1 83.88 102 VAL A O 1
ATOM 791 N N . THR A 1 103 ? 0.382 -4.457 -2.479 1 85.31 103 THR A N 1
ATOM 792 C CA . THR A 1 103 ? -0.572 -3.525 -3.068 1 85.31 103 THR A CA 1
ATOM 793 C C . THR A 1 103 ? -0.108 -2.084 -2.877 1 85.31 103 THR A C 1
ATOM 795 O O . THR A 1 103 ? 0.988 -1.842 -2.367 1 85.31 103 THR A O 1
ATOM 798 N N . ASN A 1 104 ? -0.912 -1.212 -3.236 1 76.25 104 ASN A N 1
ATOM 799 C CA . ASN A 1 104 ? -0.62 0.215 -3.15 1 76.25 104 ASN A CA 1
ATOM 800 C C . ASN A 1 104 ? -1.142 0.817 -1.85 1 76.25 104 ASN A C 1
ATOM 802 O O . ASN A 1 104 ? -1.189 2.039 -1.701 1 76.25 104 ASN A O 1
ATOM 806 N N . LYS A 1 105 ? -1.512 -0.013 -0.768 1 75.56 105 LYS A N 1
ATOM 807 C CA . LYS A 1 105 ? -2.24 0.61 0.333 1 75.56 105 LYS A CA 1
ATOM 808 C C . LYS A 1 105 ? -1.559 0.334 1.67 1 75.56 105 LYS A C 1
ATOM 810 O O . LYS A 1 105 ? -2.191 0.418 2.725 1 75.56 105 LYS A O 1
ATOM 815 N N . ARG A 1 106 ? -0.262 0.538 1.948 1 80.06 106 ARG A N 1
ATOM 816 C CA . ARG A 1 106 ? 0.2 0.475 3.33 1 80.06 106 ARG A CA 1
ATOM 817 C C . ARG A 1 106 ? -0.299 1.674 4.129 1 80.06 106 ARG A C 1
ATOM 819 O O . ARG A 1 106 ? -0.348 2.793 3.615 1 80.06 106 ARG A O 1
ATOM 826 N N . LYS A 1 107 ? -0.843 1.382 5.512 1 79.75 107 LYS A N 1
ATOM 827 C CA . LYS A 1 107 ? -1.418 2.447 6.328 1 79.75 107 LYS A CA 1
ATOM 828 C C . LYS A 1 107 ? -0.661 2.602 7.641 1 79.75 107 LYS A C 1
ATOM 830 O O . LYS A 1 107 ? -0.369 1.612 8.32 1 79.75 107 LYS A O 1
ATOM 835 N N . TYR A 1 108 ? -0.166 3.836 7.949 1 86.94 108 TYR A N 1
ATOM 836 C CA . TYR A 1 108 ? 0.424 4.195 9.234 1 86.94 108 TYR A CA 1
ATOM 837 C C . TYR A 1 108 ? -0.527 5.07 10.039 1 86.94 108 TYR A C 1
ATOM 839 O O . TYR A 1 108 ? -0.877 6.176 9.617 1 86.94 108 TYR A O 1
ATOM 847 N N . GLY A 1 109 ? -0.86 4.57 11.391 1 84.69 109 GLY A N 1
ATOM 848 C CA . GLY A 1 109 ? -1.843 5.266 12.203 1 84.69 109 GLY A CA 1
ATOM 849 C C . GLY A 1 109 ? -3.195 4.578 12.227 1 84.69 109 GLY A C 1
ATOM 850 O O . GLY A 1 109 ? -3.309 3.406 11.852 1 84.69 109 GLY A O 1
ATOM 851 N N . PRO A 1 110 ? -4.074 5.199 12.68 1 87.19 110 PRO A N 1
ATOM 852 C CA . PRO A 1 110 ? -4.102 6.582 13.164 1 87.19 110 PRO A CA 1
ATOM 853 C C . PRO A 1 110 ? -3.273 6.781 14.43 1 87.19 110 PRO A C 1
ATOM 855 O O . PRO A 1 110 ? -3.273 5.922 15.312 1 87.19 110 PRO A O 1
ATOM 858 N N . PHE A 1 111 ? -2.482 7.793 14.383 1 86.62 111 PHE A N 1
ATOM 859 C CA . PHE A 1 111 ? -1.924 8.414 15.578 1 86.62 111 PHE A CA 1
ATOM 860 C C . PHE A 1 111 ? -2.908 9.414 16.188 1 86.62 111 PHE A C 1
ATOM 862 O O . PHE A 1 111 ? -3.035 10.539 15.695 1 86.62 111 PHE A O 1
ATOM 869 N N . GLU A 1 112 ? -3.635 8.961 17.219 1 88.5 112 GLU A N 1
ATOM 870 C CA . GLU A 1 112 ? -4.777 9.797 17.578 1 88.5 112 GLU A CA 1
ATOM 871 C C . GLU A 1 112 ? -4.949 9.883 19.094 1 88.5 112 GLU A C 1
ATOM 873 O O . GLU A 1 112 ? -4.383 9.078 19.828 1 88.5 112 GLU A O 1
ATOM 878 N N . VAL A 1 113 ? -5.496 10.953 19.531 1 86.62 113 VAL A N 1
ATOM 879 C CA . VAL A 1 113 ? -6.027 11.141 20.891 1 86.62 113 VAL A CA 1
ATOM 880 C C . VAL A 1 113 ? -7.555 11.102 20.844 1 86.62 113 VAL A C 1
ATOM 882 O O . VAL A 1 113 ? -8.156 11.242 19.781 1 86.62 113 VAL A O 1
ATOM 885 N N . SER A 1 114 ? -8.133 10.805 22 1 83.81 114 SER A N 1
ATOM 886 C CA . SER A 1 114 ? -9.586 10.742 22.047 1 83.81 114 SER A CA 1
ATOM 887 C C . SER A 1 114 ? -10.203 12.117 21.781 1 83.81 114 SER A C 1
ATOM 889 O O . SER A 1 114 ? -9.789 13.117 22.375 1 83.81 114 SER A O 1
ATOM 891 N N . GLU A 1 115 ? -11.07 12.211 20.797 1 85.94 115 GLU A N 1
ATOM 892 C CA . GLU A 1 115 ? -11.844 13.398 20.453 1 85.94 115 GLU A CA 1
ATOM 893 C C . GLU A 1 115 ? -13.289 13.047 20.109 1 85.94 115 GLU A C 1
ATOM 895 O O . GLU A 1 115 ? -13.555 12.375 19.109 1 85.94 115 GLU A O 1
ATOM 900 N N . PRO A 1 116 ? -14.258 13.477 20.922 1 84.75 116 PRO A N 1
ATOM 901 C CA . PRO A 1 116 ? -15.648 13.047 20.781 1 84.75 116 PRO A CA 1
ATOM 902 C C . PRO A 1 116 ? -16.297 13.57 19.484 1 84.75 116 PRO A C 1
ATOM 904 O O . PRO A 1 116 ? -17.125 12.891 18.891 1 84.75 116 PRO A O 1
ATOM 907 N N . TYR A 1 117 ? -15.984 14.828 19.094 1 86.19 117 TYR A N 1
ATOM 908 C CA . TYR A 1 117 ? -16.578 15.445 17.906 1 86.19 117 TYR A CA 1
ATOM 909 C C . TYR A 1 117 ? -15.492 15.906 16.938 1 86.19 117 TYR A C 1
ATOM 911 O O . TYR A 1 117 ? -15.305 17.109 16.734 1 86.19 117 TYR A O 1
ATOM 919 N N . PRO A 1 118 ? -14.938 14.922 16.297 1 85.69 118 PRO A N 1
ATOM 920 C CA . PRO A 1 118 ? -13.836 15.312 15.422 1 85.69 118 PRO A CA 1
ATOM 921 C C . PRO A 1 118 ? -14.312 15.773 14.047 1 85.69 118 PRO A C 1
ATOM 923 O O . PRO A 1 118 ? -15.328 15.281 13.539 1 85.69 118 PRO A O 1
ATOM 926 N N . GLN A 1 119 ? -13.664 16.734 13.469 1 87.56 119 GLN A N 1
ATOM 927 C CA . GLN A 1 119 ? -13.75 17.047 12.039 1 87.56 119 GLN A CA 1
ATOM 928 C C . GLN A 1 119 ? -12.648 16.344 11.258 1 87.56 119 GLN A C 1
ATOM 930 O O . GLN A 1 119 ? -11.484 16.344 11.664 1 87.56 119 GLN A O 1
ATOM 935 N N . GLU A 1 120 ? -13.031 15.797 10.148 1 89.69 120 GLU A N 1
ATOM 936 C CA . GLU A 1 120 ? -12.086 14.93 9.453 1 89.69 120 GLU A CA 1
ATOM 937 C C . GLU A 1 120 ? -11.664 15.523 8.109 1 89.69 120 GLU A C 1
ATOM 939 O O . GLU A 1 120 ? -12.375 16.359 7.551 1 89.69 120 GLU A O 1
ATOM 944 N N . PHE A 1 121 ? -10.461 15.148 7.66 1 88.19 121 PHE A N 1
ATOM 945 C CA . PHE A 1 121 ? -10 15.414 6.305 1 88.19 121 PHE A CA 1
ATOM 946 C C . PHE A 1 121 ? -9.391 14.164 5.68 1 88.19 121 PHE A C 1
ATOM 948 O O . PHE A 1 121 ? -9.023 13.227 6.391 1 88.19 121 PHE A O 1
ATOM 955 N N . ASP A 1 122 ? -9.406 14.172 4.363 1 87.25 122 ASP A N 1
ATOM 956 C CA . ASP A 1 122 ? -8.906 13.039 3.594 1 87.25 122 ASP A CA 1
ATOM 957 C C . ASP A 1 122 ? -8.289 13.492 2.271 1 87.25 122 ASP A C 1
ATOM 959 O O . ASP A 1 122 ? -9.008 13.938 1.371 1 87.25 122 ASP A O 1
ATOM 963 N N . TYR A 1 123 ? -6.934 13.352 2.242 1 85.19 123 TYR A N 1
ATOM 964 C CA . TYR A 1 123 ? -6.211 13.719 1.028 1 85.19 123 TYR A CA 1
ATOM 965 C C . TYR A 1 123 ? -5.605 12.484 0.364 1 85.19 123 TYR A C 1
ATOM 967 O O . TYR A 1 123 ? -4.953 11.68 1.023 1 85.19 123 TYR A O 1
ATOM 975 N N . HIS A 1 124 ? -5.777 12.32 -0.893 1 77.88 124 HIS A N 1
ATOM 976 C CA . HIS A 1 124 ? -5.148 11.297 -1.716 1 77.88 124 HIS A CA 1
ATOM 977 C C . HIS A 1 124 ? -4.418 11.914 -2.904 1 77.88 124 HIS A C 1
ATOM 979 O O . HIS A 1 124 ? -4.836 12.945 -3.424 1 77.88 124 HIS A O 1
ATOM 985 N N . VAL A 1 125 ? -3.326 11.328 -3.283 1 75.19 125 VAL A N 1
ATOM 986 C CA . VAL A 1 125 ? -2.488 11.906 -4.332 1 75.19 125 VAL A CA 1
ATOM 987 C C . VAL A 1 125 ? -3.055 11.547 -5.703 1 75.19 125 VAL A C 1
ATOM 989 O O . VAL A 1 125 ? -2.891 12.297 -6.668 1 75.19 125 VAL A O 1
ATOM 992 N N . GLY A 1 126 ? -3.793 10.562 -5.77 1 63.5 126 GLY A N 1
ATOM 993 C CA . GLY A 1 126 ? -4.266 10.125 -7.07 1 63.5 126 GLY A CA 1
ATOM 994 C C . GLY A 1 126 ? -3.145 9.734 -8.016 1 63.5 126 GLY A C 1
ATOM 995 O O . GLY A 1 126 ? -2.299 8.906 -7.668 1 63.5 126 GLY A O 1
ATOM 996 N N . GLU A 1 127 ? -3.092 10.359 -9.25 1 60.12 127 GLU A N 1
ATOM 997 C CA . GLU A 1 127 ? -2.072 10.062 -10.258 1 60.12 127 GLU A CA 1
ATOM 998 C C . GLU A 1 127 ? -0.879 11.008 -10.125 1 60.12 127 GLU A C 1
ATOM 1000 O O . GLU A 1 127 ? -0.083 11.141 -11.055 1 60.12 127 GLU A O 1
ATOM 1005 N N . LYS A 1 128 ? -0.901 11.562 -9.117 1 71.69 128 LYS A N 1
ATOM 1006 C CA . LYS A 1 128 ? 0.163 12.523 -8.859 1 71.69 128 LYS A CA 1
ATOM 1007 C C . LYS A 1 128 ? 1.128 12.008 -7.793 1 71.69 128 LYS A C 1
ATOM 1009 O O . LYS A 1 128 ? 1.023 10.859 -7.359 1 71.69 128 LYS A O 1
ATOM 1014 N N . GLN A 1 129 ? 2.17 12.844 -7.637 1 72.94 129 GLN A N 1
ATOM 1015 C CA . GLN A 1 129 ? 3.141 12.523 -6.598 1 72.94 129 GLN A CA 1
ATOM 1016 C C . GLN A 1 129 ? 3.029 13.492 -5.422 1 72.94 129 GLN A C 1
ATOM 1018 O O . GLN A 1 129 ? 2.738 14.672 -5.609 1 72.94 129 GLN A O 1
ATOM 1023 N N . PHE A 1 130 ? 3.184 12.961 -4.262 1 78.94 130 PHE A N 1
ATOM 1024 C CA . PHE A 1 130 ? 3.242 13.797 -3.07 1 78.94 130 PHE A CA 1
ATOM 1025 C C . PHE A 1 130 ? 4.414 14.766 -3.15 1 78.94 130 PHE A C 1
ATOM 1027 O O . PHE A 1 130 ? 5.535 14.375 -3.48 1 78.94 130 PHE A O 1
ATOM 1034 N N . GLY A 1 131 ? 4.152 16.031 -2.867 1 81.62 131 GLY A N 1
ATOM 1035 C CA . GLY A 1 131 ? 5.172 17.047 -3.008 1 81.62 131 GLY A CA 1
ATOM 1036 C C . GLY A 1 131 ? 5.477 17.766 -1.706 1 81.62 131 GLY A C 1
ATOM 1037 O O . GLY A 1 131 ? 6.262 18.719 -1.686 1 81.62 131 GLY A O 1
ATOM 1038 N N . GLY A 1 132 ? 4.82 17.5 -0.613 1 86.31 132 GLY A N 1
ATOM 1039 C CA . GLY A 1 132 ? 5.109 18.156 0.652 1 86.31 132 GLY A CA 1
ATOM 1040 C C . GLY A 1 132 ? 3.861 18.516 1.43 1 86.31 132 GLY A C 1
ATOM 1041 O O . GLY A 1 132 ? 2.75 18.156 1.043 1 86.31 132 GLY A O 1
ATOM 1042 N N . PHE A 1 133 ? 4.102 19.172 2.576 1 88.69 133 PHE A N 1
ATOM 1043 C CA . PHE A 1 133 ? 3.039 19.578 3.488 1 88.69 133 PHE A CA 1
ATOM 1044 C C . PHE A 1 133 ? 3.123 21.062 3.781 1 88.69 133 PHE A C 1
ATOM 1046 O O . PHE A 1 133 ? 4.207 21.656 3.729 1 88.69 133 PHE A O 1
ATOM 1053 N N . PHE A 1 134 ? 1.964 21.594 4.023 1 90.25 134 PHE A N 1
ATOM 1054 C CA . PHE A 1 134 ? 1.892 22.969 4.516 1 90.25 134 PHE A CA 1
ATOM 1055 C C . PHE A 1 134 ? 0.743 23.125 5.508 1 90.25 134 PHE A C 1
ATOM 1057 O O . PHE A 1 134 ? -0.116 22.25 5.613 1 90.25 134 PHE A O 1
ATOM 1064 N N . GLY A 1 135 ? 0.825 24.234 6.281 1 92.06 135 GLY A N 1
ATOM 1065 C CA . GLY A 1 135 ? -0.228 24.453 7.262 1 92.06 135 GLY A CA 1
ATOM 1066 C C . GLY A 1 135 ? 0.094 25.562 8.25 1 92.06 135 GLY A C 1
ATOM 1067 O O . GLY A 1 135 ? 0.83 26.484 7.926 1 92.06 135 GLY A O 1
ATOM 1068 N N . THR A 1 136 ? -0.611 25.5 9.359 1 93.25 136 THR A N 1
ATOM 1069 C CA . THR A 1 136 ? -0.406 26.484 10.414 1 93.25 136 THR A CA 1
ATOM 1070 C C . THR A 1 136 ? -0.311 25.812 11.781 1 93.25 136 THR A C 1
ATOM 1072 O O . THR A 1 136 ? -0.876 24.734 11.984 1 93.25 136 THR A O 1
ATOM 1075 N N . SER A 1 137 ? 0.507 26.484 12.648 1 92.06 137 SER A N 1
ATOM 1076 C CA . SER A 1 137 ? 0.61 26.047 14.039 1 92.06 137 SER A CA 1
ATOM 1077 C C . SER A 1 137 ? 0.518 27.219 15 1 92.06 137 SER A C 1
ATOM 1079 O O . SER A 1 137 ? 0.937 28.328 14.672 1 92.06 137 SER A O 1
ATOM 1081 N N . SER A 1 138 ? -0.035 26.953 16.125 1 88.69 138 SER A N 1
ATOM 1082 C CA . SER A 1 138 ? -0.055 27.906 17.234 1 88.69 138 SER A CA 1
ATOM 1083 C C . SER A 1 138 ? 0.577 27.312 18.484 1 88.69 138 SER A C 1
ATOM 1085 O O . SER A 1 138 ? 1.139 26.219 18.438 1 88.69 138 SER A O 1
ATOM 1087 N N . SER A 1 139 ? 0.571 28.062 19.531 1 84.38 139 SER A N 1
ATOM 1088 C CA . SER A 1 139 ? 1.104 27.609 20.812 1 84.38 139 SER A CA 1
ATOM 1089 C C . SER A 1 139 ? 0.342 26.391 21.328 1 84.38 139 SER A C 1
ATOM 1091 O O . SER A 1 139 ? 0.83 25.672 22.203 1 84.38 139 SER A O 1
ATOM 1093 N N . ASP A 1 140 ? -0.8 26.172 20.625 1 82.5 140 ASP A N 1
ATOM 1094 C CA . ASP A 1 140 ? -1.637 25.062 21.094 1 82.5 140 ASP A CA 1
ATOM 1095 C C . ASP A 1 140 ? -1.41 23.812 20.266 1 82.5 140 ASP A C 1
ATOM 1097 O O . ASP A 1 140 ? -1.904 22.734 20.609 1 82.5 140 ASP A O 1
ATOM 1101 N N . GLY A 1 141 ? -0.699 24.031 19.203 1 87.19 141 GLY A N 1
ATOM 1102 C CA . GLY A 1 141 ? -0.414 22.875 18.375 1 87.19 141 GLY A CA 1
ATOM 1103 C C . GLY A 1 141 ? -0.623 23.141 16.891 1 87.19 141 GLY A C 1
ATOM 1104 O O . GLY A 1 141 ? -0.597 24.297 16.453 1 87.19 141 GLY A O 1
ATOM 1105 N N . ILE A 1 142 ? -0.77 22.062 16.172 1 91.44 142 ILE A N 1
ATOM 1106 C CA . ILE A 1 142 ? -0.988 22.172 14.734 1 91.44 142 ILE A CA 1
ATOM 1107 C C . ILE A 1 142 ? -2.457 22.469 14.453 1 91.44 142 ILE A C 1
ATOM 1109 O O . ILE A 1 142 ? -3.348 21.75 14.914 1 91.44 142 ILE A O 1
ATOM 1113 N N . GLU A 1 143 ? -2.65 23.5 13.711 1 90.5 143 GLU A N 1
ATOM 1114 C CA . GLU A 1 143 ? -4.012 23.969 13.492 1 90.5 143 GLU A CA 1
ATOM 1115 C C . GLU A 1 143 ? -4.539 23.531 12.125 1 90.5 143 GLU A C 1
ATOM 1117 O O . GLU A 1 143 ? -5.746 23.375 11.945 1 90.5 143 GLU A O 1
ATOM 1122 N N . SER A 1 144 ? -3.617 23.453 11.219 1 91.69 144 SER A N 1
ATOM 1123 C CA . SER A 1 144 ? -4.051 23.094 9.875 1 91.69 144 SER A CA 1
ATOM 1124 C C . SER A 1 144 ? -2.953 22.344 9.125 1 91.69 144 SER A C 1
ATOM 1126 O O . SER A 1 144 ? -1.768 22.516 9.422 1 91.69 144 SER A O 1
ATOM 1128 N N . ILE A 1 145 ? -3.328 21.469 8.203 1 89.25 145 ILE A N 1
ATOM 1129 C CA . ILE A 1 145 ? -2.391 20.734 7.359 1 89.25 145 ILE A CA 1
ATOM 1130 C C . ILE A 1 145 ? -2.934 20.656 5.938 1 89.25 145 ILE A C 1
ATOM 1132 O O . ILE A 1 145 ? -4.137 20.469 5.734 1 89.25 145 ILE A O 1
ATOM 1136 N N . GLY A 1 146 ? -2.078 20.875 5.004 1 89.25 146 GLY A N 1
ATOM 1137 C CA . GLY A 1 146 ? -2.311 20.688 3.58 1 89.25 146 GLY A CA 1
ATOM 1138 C C . GLY A 1 146 ? -1.182 19.953 2.883 1 89.25 146 GLY A C 1
ATOM 1139 O O . GLY A 1 146 ? -0.15 19.656 3.492 1 89.25 146 GLY A O 1
ATOM 1140 N N . ILE A 1 147 ? -1.498 19.594 1.599 1 88 147 ILE A N 1
ATOM 1141 C CA . ILE A 1 147 ? -0.48 18.828 0.876 1 88 147 ILE A CA 1
ATOM 1142 C C . ILE A 1 147 ? -0.18 19.516 -0.457 1 88 147 ILE A C 1
ATOM 1144 O O . ILE A 1 147 ? -1.038 20.203 -1.017 1 88 147 ILE A O 1
ATOM 1148 N N . TYR A 1 148 ? 1.049 19.234 -0.867 1 87.81 148 TYR A N 1
ATOM 1149 C CA . TYR A 1 148 ? 1.452 19.516 -2.238 1 87.81 148 TYR A CA 1
ATOM 1150 C C . TYR A 1 148 ? 1.443 18.266 -3.09 1 87.81 148 TYR A C 1
ATOM 1152 O O . TYR A 1 148 ? 1.851 17.188 -2.631 1 87.81 148 TYR A O 1
ATOM 1160 N N . LEU A 1 149 ? 0.996 18.5 -4.328 1 82.5 149 LEU A N 1
ATOM 1161 C CA . LEU A 1 149 ? 1.098 17.438 -5.316 1 82.5 149 LEU A CA 1
ATOM 1162 C C . LEU A 1 149 ? 1.938 17.875 -6.508 1 82.5 149 LEU A C 1
ATOM 1164 O O . LEU A 1 149 ? 1.833 19.031 -6.957 1 82.5 149 LEU A O 1
ATOM 1168 N N . LYS A 1 150 ? 2.883 16.922 -6.844 1 79.88 150 LYS A N 1
ATOM 1169 C CA . LYS A 1 150 ? 3.672 17.172 -8.047 1 79.88 150 LYS A CA 1
ATOM 1170 C C . LYS A 1 150 ? 3.396 16.109 -9.117 1 79.88 150 LYS A C 1
ATOM 1172 O O . LYS A 1 150 ? 2.963 15 -8.805 1 79.88 150 LYS A O 1
ATOM 1177 N N . PRO A 1 151 ? 3.754 16.547 -10.289 1 70.19 151 PRO A N 1
ATOM 1178 C CA . PRO A 1 151 ? 3.572 15.547 -11.344 1 70.19 151 PRO A CA 1
ATOM 1179 C C . PRO A 1 151 ? 4.539 14.367 -11.219 1 70.19 151 PRO A C 1
ATOM 1181 O O . PRO A 1 151 ? 5.637 14.523 -10.68 1 70.19 151 PRO A O 1
ATOM 1184 N N . LEU A 1 152 ? 4.258 13.25 -11.539 1 60.03 152 LEU A N 1
ATOM 1185 C CA . LEU A 1 152 ? 5.129 12.078 -11.516 1 60.03 152 LEU A CA 1
ATOM 1186 C C . LEU A 1 152 ? 6.312 12.266 -12.461 1 60.03 152 LEU A C 1
ATOM 1188 O O . LEU A 1 152 ? 6.156 12.797 -13.562 1 60.03 152 LEU A O 1
ATOM 1192 N N . LYS A 1 153 ? 7.664 12.297 -11.789 1 50.81 153 LYS A N 1
ATOM 1193 C CA . LYS A 1 153 ? 8.82 12.273 -12.688 1 50.81 153 LYS A CA 1
ATOM 1194 C C . LYS A 1 153 ? 8.758 11.07 -13.625 1 50.81 153 LYS A C 1
ATOM 1196 O O . LYS A 1 153 ? 8.43 9.961 -13.203 1 50.81 153 LYS A O 1
ATOM 1201 N N . LYS A 1 154 ? 8.945 11.367 -14.859 1 41.78 154 LYS A N 1
ATOM 1202 C CA . LYS A 1 154 ? 9.102 10.297 -15.836 1 41.78 154 LYS A CA 1
ATOM 1203 C C . LYS A 1 154 ? 10.383 9.516 -15.594 1 41.78 154 LYS A C 1
ATOM 1205 O O . LYS A 1 154 ? 11.477 10.078 -15.617 1 41.78 154 LYS A O 1
ATOM 1210 N N . LEU A 1 155 ? 10.555 8.734 -14.672 1 33.94 155 LEU A N 1
ATOM 1211 C CA . LEU A 1 155 ? 11.789 7.957 -14.602 1 33.94 155 LEU A CA 1
ATOM 1212 C C . LEU A 1 155 ? 12.234 7.527 -16 1 33.94 155 LEU A C 1
ATOM 1214 O O . LEU A 1 155 ? 11.406 7.172 -16.844 1 33.94 155 LEU A O 1
ATOM 1218 N N . PRO A 1 156 ? 13.594 7.879 -16.234 1 31.03 156 PRO A N 1
ATOM 1219 C CA . PRO A 1 156 ? 14.117 7.301 -17.469 1 31.03 156 PRO A CA 1
ATOM 1220 C C . PRO A 1 156 ? 13.859 5.801 -17.578 1 31.03 156 PRO A C 1
ATOM 1222 O O . PRO A 1 156 ? 13.859 5.094 -16.578 1 31.03 156 PRO A O 1
ATOM 1225 N N . VAL A 1 157 ? 13.32 5.504 -18.625 1 30.41 157 VAL A N 1
ATOM 1226 C CA . VAL A 1 157 ? 13.148 4.117 -19.062 1 30.41 157 VAL A CA 1
ATOM 1227 C C . VAL A 1 157 ? 14.508 3.414 -19.078 1 30.41 157 VAL A C 1
ATOM 1229 O O . VAL A 1 157 ? 15.438 3.854 -19.75 1 30.41 157 VAL A O 1
ATOM 1232 N N . ILE A 1 158 ? 14.984 2.941 -18.047 1 30.58 158 ILE A N 1
ATOM 1233 C CA . ILE A 1 158 ? 16.156 2.092 -18.234 1 30.58 158 ILE A CA 1
ATOM 1234 C C . ILE A 1 158 ? 16.016 1.31 -19.547 1 30.58 158 ILE A C 1
ATOM 1236 O O . ILE A 1 158 ? 14.992 0.681 -19.797 1 30.58 158 ILE A O 1
ATOM 1240 N N . SER A 1 159 ? 16.922 1.583 -20.469 1 28.66 159 SER A N 1
ATOM 1241 C CA . SER A 1 159 ? 17.203 0.882 -21.719 1 28.66 159 SER A CA 1
ATOM 1242 C C . SER A 1 159 ? 17.234 -0.627 -21.516 1 28.66 159 SER A C 1
ATOM 1244 O O . SER A 1 159 ? 17.578 -1.099 -20.422 1 28.66 159 SER A O 1
ATOM 1246 N N . SER A 1 160 ? 16.75 -1.356 -22.406 1 30 160 SER A N 1
ATOM 1247 C CA . SER A 1 160 ? 16.797 -2.766 -22.781 1 30 160 SER A CA 1
ATOM 1248 C C . SER A 1 160 ? 18.219 -3.324 -22.656 1 30 160 SER A C 1
ATOM 1250 O O . SER A 1 160 ? 19.172 -2.703 -23.109 1 30 160 SER A O 1
ATOM 1252 N N . ILE A 1 161 ? 18.562 -4.008 -21.672 1 27.81 161 ILE A N 1
ATOM 1253 C CA . ILE A 1 161 ? 19.719 -4.852 -21.938 1 27.81 161 ILE A CA 1
ATOM 1254 C C . ILE A 1 161 ? 19.562 -5.512 -23.312 1 27.81 161 ILE A C 1
ATOM 1256 O O . ILE A 1 161 ? 18.578 -6.219 -23.562 1 27.81 161 ILE A O 1
ATOM 1260 N N . LYS A 1 162 ? 20.359 -5.023 -24.297 1 26.64 162 LYS A N 1
ATOM 1261 C CA . LYS A 1 162 ? 20.594 -5.633 -25.594 1 26.64 162 LYS A CA 1
ATOM 1262 C C . LYS A 1 162 ? 20.875 -7.129 -25.469 1 26.64 162 LYS A C 1
ATOM 1264 O O . LYS A 1 162 ? 21.844 -7.527 -24.828 1 26.64 162 LYS A O 1
ATOM 1269 N N . THR A 1 163 ? 19.75 -7.875 -25.281 1 20.97 163 THR A N 1
ATOM 1270 C CA . THR A 1 163 ? 20.047 -9.258 -25.656 1 20.97 163 THR A CA 1
ATOM 1271 C C . THR A 1 163 ? 20.75 -9.312 -27.016 1 20.97 163 THR A C 1
ATOM 1273 O O . THR A 1 163 ? 20.188 -8.867 -28.016 1 20.97 163 THR A O 1
ATOM 1276 N N . GLU A 1 164 ? 22.172 -9.195 -27.016 1 23.3 164 GLU A N 1
ATOM 1277 C CA . GLU A 1 164 ? 22.859 -9.781 -28.156 1 23.3 164 GLU A CA 1
ATOM 1278 C C . GLU A 1 164 ? 22.406 -11.211 -28.406 1 23.3 164 GLU A C 1
ATOM 1280 O O . GLU A 1 164 ? 22.141 -11.961 -27.469 1 23.3 164 GLU A O 1
ATOM 1285 N N . MET B 1 1 ? 2.938 22.875 -8.836 1 72.31 1 MET B N 1
ATOM 1286 C CA . MET B 1 1 ? 2.504 22.047 -7.715 1 72.31 1 MET B CA 1
ATOM 1287 C C . MET B 1 1 ? 1.066 22.359 -7.32 1 72.31 1 MET B C 1
ATOM 1289 O O . MET B 1 1 ? 0.655 23.531 -7.355 1 72.31 1 MET B O 1
ATOM 1293 N N . LEU B 1 2 ? 0.265 21.375 -7.215 1 81.06 2 LEU B N 1
ATOM 1294 C CA . LEU B 1 2 ? -1.12 21.531 -6.785 1 81.06 2 LEU B CA 1
ATOM 1295 C C . LEU B 1 2 ? -1.22 21.516 -5.262 1 81.06 2 LEU B C 1
ATOM 1297 O O . LEU B 1 2 ? -0.588 20.703 -4.602 1 81.06 2 LEU B O 1
ATOM 1301 N N . LYS B 1 3 ? -1.881 22.578 -4.75 1 85.19 3 LYS B N 1
ATOM 1302 C CA . LYS B 1 3 ? -2.078 22.656 -3.307 1 85.19 3 LYS B CA 1
ATOM 1303 C C . LYS B 1 3 ? -3.475 22.188 -2.91 1 85.19 3 LYS B C 1
ATOM 1305 O O . LYS B 1 3 ? -4.469 22.625 -3.498 1 85.19 3 LYS B O 1
ATOM 1310 N N . ILE B 1 4 ? -3.512 21.266 -2.039 1 86.94 4 ILE B N 1
ATOM 1311 C CA . ILE B 1 4 ? -4.777 20.812 -1.477 1 86.94 4 ILE B CA 1
ATOM 1312 C C . ILE B 1 4 ? -4.836 21.156 0.01 1 86.94 4 ILE B C 1
ATOM 1314 O O . ILE B 1 4 ? -3.92 20.828 0.766 1 86.94 4 ILE B O 1
ATOM 1318 N N . GLY B 1 5 ? -5.895 21.688 0.387 1 87.06 5 GLY B N 1
ATOM 1319 C CA . GLY B 1 5 ? -6.004 22.188 1.751 1 87.06 5 GLY B CA 1
ATOM 1320 C C . GLY B 1 5 ? -5.57 23.625 1.901 1 87.06 5 GLY B C 1
ATOM 1321 O O . GLY B 1 5 ? -5.602 24.391 0.936 1 87.06 5 GLY B O 1
ATOM 1322 N N . PRO B 1 6 ? -5.281 23.938 3.111 1 87.25 6 PRO B N 1
ATOM 1323 C CA . PRO B 1 6 ? -5.215 23.156 4.34 1 87.25 6 PRO B CA 1
ATOM 1324 C C . PRO B 1 6 ? -6.594 22.875 4.941 1 87.25 6 PRO B C 1
ATOM 1326 O O . PRO B 1 6 ? -7.539 23.625 4.699 1 87.25 6 PRO B O 1
ATOM 1329 N N . SER B 1 7 ? -6.625 21.75 5.496 1 87.44 7 SER B N 1
ATOM 1330 C CA . SER B 1 7 ? -7.77 21.453 6.352 1 87.44 7 SER B CA 1
ATOM 1331 C C . SER B 1 7 ? -7.504 21.875 7.797 1 87.44 7 SER B C 1
ATOM 1333 O O . SER B 1 7 ? -6.371 21.781 8.273 1 87.44 7 SER B O 1
ATOM 1335 N N . GLY B 1 8 ? -8.414 22.266 8.453 1 86.06 8 GLY B N 1
ATOM 1336 C CA . GLY B 1 8 ? -8.297 22.672 9.844 1 86.06 8 GLY B CA 1
ATOM 1337 C C . GLY B 1 8 ? -8.562 24.156 10.055 1 86.06 8 GLY B C 1
ATOM 1338 O O . GLY B 1 8 ? -9.469 24.719 9.445 1 86.06 8 GLY B O 1
ATOM 1339 N N . GLY B 1 9 ? -7.738 24.656 10.992 1 73.31 9 GLY B N 1
ATOM 1340 C CA . GLY B 1 9 ? -7.969 26.031 11.375 1 73.31 9 GLY B CA 1
ATOM 1341 C C . GLY B 1 9 ? -7.34 27.031 10.43 1 73.31 9 GLY B C 1
ATOM 1342 O O . GLY B 1 9 ? -6.391 26.703 9.711 1 73.31 9 GLY B O 1
ATOM 1343 N N . THR B 1 10 ? -8.078 27.938 10.016 1 69.06 10 THR B N 1
ATOM 1344 C CA . THR B 1 10 ? -7.555 29.062 9.266 1 69.06 10 THR B CA 1
ATOM 1345 C C . THR B 1 10 ? -6.938 30.109 10.203 1 69.06 10 THR B C 1
ATOM 1347 O O . THR B 1 10 ? -6.715 31.25 9.812 1 69.06 10 THR B O 1
ATOM 1350 N N . GLY B 1 11 ? -6.59 29.578 11.359 1 62.47 11 GLY B N 1
ATOM 1351 C CA . GLY B 1 11 ? -6.371 30.484 12.469 1 62.47 11 GLY B CA 1
ATOM 1352 C C . GLY B 1 11 ? -5.121 31.328 12.312 1 62.47 11 GLY B C 1
ATOM 1353 O O . GLY B 1 11 ? -4.551 31.406 11.227 1 62.47 11 GLY B O 1
ATOM 1354 N N . VAL B 1 12 ? -4.809 31.953 13.453 1 72.25 12 VAL B N 1
ATOM 1355 C CA . VAL B 1 12 ? -3.797 32.969 13.742 1 72.25 12 VAL B CA 1
ATOM 1356 C C . VAL B 1 12 ? -2.432 32.281 13.906 1 72.25 12 VAL B C 1
ATOM 1358 O O . VAL B 1 12 ? -1.424 32.969 14.109 1 72.25 12 VAL B O 1
ATOM 1361 N N . GLY B 1 13 ? -2.422 30.953 13.578 1 82 13 GLY B N 1
ATOM 1362 C CA . GLY B 1 13 ? -1.147 30.297 13.82 1 82 13 GLY B CA 1
ATOM 1363 C C . GLY B 1 13 ? -0.103 30.609 12.766 1 82 13 GLY B C 1
ATOM 1364 O O . GLY B 1 13 ? -0.419 31.203 11.727 1 82 13 GLY B O 1
ATOM 1365 N N . ARG B 1 14 ? 1.178 30.297 13.172 1 90.69 14 ARG B N 1
ATOM 1366 C CA . ARG B 1 14 ? 2.301 30.484 12.258 1 90.69 14 ARG B CA 1
ATOM 1367 C C . ARG B 1 14 ? 2.24 29.5 11.094 1 90.69 14 ARG B C 1
ATOM 1369 O O . ARG B 1 14 ? 2.094 28.297 11.305 1 90.69 14 ARG B O 1
ATOM 1376 N N . ALA B 1 15 ? 2.359 30.094 9.906 1 92.56 15 ALA B N 1
ATOM 1377 C CA . ALA B 1 15 ? 2.35 29.266 8.711 1 92.56 15 ALA B CA 1
ATOM 1378 C C . ALA B 1 15 ? 3.67 28.516 8.555 1 92.56 15 ALA B C 1
ATOM 1380 O O . ALA B 1 15 ? 4.73 29.031 8.906 1 92.56 15 ALA B O 1
ATOM 1381 N N . TRP B 1 16 ? 3.623 27.297 8.148 1 90.81 16 TRP B N 1
ATOM 1382 C CA . TRP B 1 16 ? 4.785 26.5 7.758 1 90.81 16 TRP B CA 1
ATOM 1383 C C . TRP B 1 16 ? 4.566 25.859 6.391 1 90.81 16 TRP B C 1
ATOM 1385 O O . TRP B 1 16 ? 3.426 25.594 5.996 1 90.81 16 TRP B O 1
ATOM 1395 N N . ASP B 1 17 ? 5.613 25.719 5.617 1 90.38 17 ASP B N 1
ATOM 1396 C CA . ASP B 1 17 ? 5.559 25.266 4.23 1 90.38 17 ASP B CA 1
ATOM 1397 C C . ASP B 1 17 ? 6.797 24.453 3.873 1 90.38 17 ASP B C 1
ATOM 1399 O O . ASP B 1 17 ? 7.902 24.984 3.805 1 90.38 17 ASP B O 1
ATOM 1403 N N . HIS B 1 18 ? 6.504 23.203 3.719 1 86.56 18 HIS B N 1
ATOM 1404 C CA . HIS B 1 18 ? 7.562 22.281 3.32 1 86.56 18 HIS B CA 1
ATOM 1405 C C . HIS B 1 18 ? 7.336 21.766 1.905 1 86.56 18 HIS B C 1
ATOM 1407 O O . HIS B 1 18 ? 7.176 20.562 1.699 1 86.56 18 HIS B O 1
ATOM 1413 N N . GLU B 1 19 ? 7.199 22.719 0.938 1 77.56 19 GLU B N 1
ATOM 1414 C CA . GLU B 1 19 ? 7.008 22.422 -0.477 1 77.56 19 GLU B CA 1
ATOM 1415 C C . GLU B 1 19 ? 8.242 21.766 -1.071 1 77.56 19 GLU B C 1
ATOM 1417 O O . GLU B 1 19 ? 9.367 22.203 -0.821 1 77.56 19 GLU B O 1
ATOM 1422 N N . SER B 1 20 ? 7.836 20.875 -2.18 1 63.16 20 SER B N 1
ATOM 1423 C CA . SER B 1 20 ? 8.758 20.344 -3.17 1 63.16 20 SER B CA 1
ATOM 1424 C C . SER B 1 20 ? 10.031 19.812 -2.514 1 63.16 20 SER B C 1
ATOM 1426 O O . SER B 1 20 ? 11.078 19.719 -3.16 1 63.16 20 SER B O 1
ATOM 1428 N N . LYS B 1 21 ? 9.922 19.734 -1.209 1 61.28 21 LYS B N 1
ATOM 1429 C CA . LYS B 1 21 ? 11.219 19.156 -0.883 1 61.28 21 LYS B CA 1
ATOM 1430 C C . LYS B 1 21 ? 11.312 17.703 -1.383 1 61.28 21 LYS B C 1
ATOM 1432 O O . LYS B 1 21 ? 10.336 17.156 -1.886 1 61.28 21 LYS B O 1
ATOM 1437 N N . THR B 1 22 ? 12.57 17 -1.193 1 61.28 22 THR B N 1
ATOM 1438 C CA . THR B 1 22 ? 13.055 15.664 -1.508 1 61.28 22 THR B CA 1
ATOM 1439 C C . THR B 1 22 ? 12.055 14.609 -1.041 1 61.28 22 THR B C 1
ATOM 1441 O O . THR B 1 22 ? 10.961 14.945 -0.569 1 61.28 22 THR B O 1
ATOM 1444 N N . GLU B 1 23 ? 12.164 13.508 -1.258 1 77.88 23 GLU B N 1
ATOM 1445 C CA . GLU B 1 23 ? 11.5 12.289 -0.815 1 77.88 23 GLU B CA 1
ATOM 1446 C C . GLU B 1 23 ? 11.531 12.164 0.706 1 77.88 23 GLU B C 1
ATOM 1448 O O . GLU B 1 23 ? 12.516 12.531 1.345 1 77.88 23 GLU B O 1
ATOM 1453 N N . ILE B 1 24 ? 10.375 12.008 1.194 1 86.94 24 ILE B N 1
ATOM 1454 C CA . ILE B 1 24 ? 10.281 11.805 2.637 1 86.94 24 ILE B CA 1
ATOM 1455 C C . ILE B 1 24 ? 10.766 10.398 2.988 1 86.94 24 ILE B C 1
ATOM 1457 O O . ILE B 1 24 ? 10.312 9.414 2.404 1 86.94 24 ILE B O 1
ATOM 1461 N N . ALA B 1 25 ? 11.734 10.375 3.895 1 89.62 25 ALA B N 1
ATOM 1462 C CA . ALA B 1 25 ? 12.258 9.094 4.355 1 89.62 25 ALA B CA 1
ATOM 1463 C C . ALA B 1 25 ? 11.641 8.688 5.688 1 89.62 25 ALA B C 1
ATOM 1465 O O . ALA B 1 25 ? 11.516 7.5 5.988 1 89.62 25 ALA B O 1
ATOM 1466 N N . GLN B 1 26 ? 11.297 9.688 6.477 1 92.69 26 GLN B N 1
ATOM 1467 C CA . GLN B 1 26 ? 10.781 9.391 7.805 1 92.69 26 GLN B CA 1
ATOM 1468 C C . GLN B 1 26 ? 9.805 10.461 8.273 1 92.69 26 GLN B C 1
ATOM 1470 O O . GLN B 1 26 ? 9.922 11.625 7.887 1 92.69 26 GLN B O 1
ATOM 1475 N N . LEU B 1 27 ? 8.852 10.125 9.094 1 93.69 27 LEU B N 1
ATOM 1476 C CA . LEU B 1 27 ? 7.98 11.016 9.852 1 93.69 27 LEU B CA 1
ATOM 1477 C C . LEU B 1 27 ? 8.086 10.742 11.344 1 93.69 27 LEU B C 1
ATOM 1479 O O . LEU B 1 27 ? 8.102 9.578 11.766 1 93.69 27 LEU B O 1
ATOM 1483 N N . ILE B 1 28 ? 8.281 11.758 12.102 1 94.44 28 ILE B N 1
ATOM 1484 C CA . ILE B 1 28 ? 8.289 11.672 13.555 1 94.44 28 ILE B CA 1
ATOM 1485 C C . ILE B 1 28 ? 7.098 12.445 14.125 1 94.44 28 ILE B C 1
ATOM 1487 O O . ILE B 1 28 ? 6.984 13.656 13.93 1 94.44 28 ILE B O 1
ATOM 1491 N N . ILE B 1 29 ? 6.25 11.719 14.836 1 94.88 29 ILE B N 1
ATOM 1492 C CA . ILE B 1 29 ? 5.008 12.297 15.344 1 94.88 29 ILE B CA 1
ATOM 1493 C C . ILE B 1 29 ? 4.988 12.219 16.875 1 94.88 29 ILE B C 1
ATOM 1495 O O . ILE B 1 29 ? 5.152 11.133 17.438 1 94.88 29 ILE B O 1
ATOM 1499 N N . SER B 1 30 ? 4.875 13.312 17.469 1 94.69 30 SER B N 1
ATOM 1500 C CA . SER B 1 30 ? 4.73 13.383 18.906 1 94.69 30 SER B CA 1
ATOM 1501 C C . SER B 1 30 ? 3.291 13.695 19.312 1 94.69 30 SER B C 1
ATOM 1503 O O . SER B 1 30 ? 2.68 14.617 18.766 1 94.69 30 SER B O 1
ATOM 1505 N N . ARG B 1 31 ? 2.811 12.906 20.219 1 93.44 31 ARG B N 1
ATOM 1506 C CA . ARG B 1 31 ? 1.449 13.148 20.688 1 93.44 31 ARG B CA 1
ATOM 1507 C C . ARG B 1 31 ? 1.386 13.148 22.203 1 93.44 31 ARG B C 1
ATOM 1509 O O . ARG B 1 31 ? 2.135 12.422 22.859 1 93.44 31 ARG B O 1
ATOM 1516 N N . SER B 1 32 ? 0.597 13.961 22.719 1 92.06 32 SER B N 1
ATOM 1517 C CA . SER B 1 32 ? 0.196 13.906 24.125 1 92.06 32 SER B CA 1
ATOM 1518 C C . SER B 1 32 ? -1.175 13.258 24.281 1 92.06 32 SER B C 1
ATOM 1520 O O . SER B 1 32 ? -1.659 12.586 23.375 1 92.06 32 SER B O 1
ATOM 1522 N N . ALA B 1 33 ? -1.692 13.422 25.406 1 89.12 33 ALA B N 1
ATOM 1523 C CA . ALA B 1 33 ? -3.016 12.859 25.672 1 89.12 33 ALA B CA 1
ATOM 1524 C C . ALA B 1 33 ? -4.098 13.656 24.938 1 89.12 33 ALA B C 1
ATOM 1526 O O . ALA B 1 33 ? -5.207 13.156 24.734 1 89.12 33 ALA B O 1
ATOM 1527 N N . THR B 1 34 ? -3.727 14.828 24.469 1 90 34 THR B N 1
ATOM 1528 C CA . THR B 1 34 ? -4.82 15.688 24.031 1 90 34 THR B CA 1
ATOM 1529 C C . THR B 1 34 ? -4.695 16 22.547 1 90 34 THR B C 1
ATOM 1531 O O . THR B 1 34 ? -5.672 16.391 21.906 1 90 34 THR B O 1
ATOM 1534 N N . CYS B 1 35 ? -3.465 15.906 22.016 1 93 35 CYS B N 1
ATOM 1535 C CA . CYS B 1 35 ? -3.32 16.312 20.625 1 93 35 CYS B CA 1
ATOM 1536 C C . CYS B 1 35 ? -2.02 15.781 20.031 1 93 35 CYS B C 1
ATOM 1538 O O . CYS B 1 35 ? -1.2 15.195 20.75 1 93 35 CYS B O 1
ATOM 1540 N N . ILE B 1 36 ? -1.867 15.891 18.75 1 93.75 36 ILE B N 1
ATOM 1541 C CA . ILE B 1 36 ? -0.575 15.789 18.094 1 93.75 36 ILE B CA 1
ATOM 1542 C C . ILE B 1 36 ? 0.243 17.047 18.344 1 93.75 36 ILE B C 1
ATOM 1544 O O . ILE B 1 36 ? -0.141 18.141 17.922 1 93.75 36 ILE B O 1
ATOM 1548 N N . ASN B 1 37 ? 1.313 16.875 18.984 1 93.5 37 ASN B N 1
ATOM 1549 C CA . ASN B 1 37 ? 2.096 18.031 19.406 1 93.5 37 ASN B CA 1
ATOM 1550 C C . ASN B 1 37 ? 2.967 18.562 18.266 1 93.5 37 ASN B C 1
ATOM 1552 O O . ASN B 1 37 ? 2.904 19.75 17.922 1 93.5 37 ASN B O 1
ATOM 1556 N N . TYR B 1 38 ? 3.734 17.703 17.672 1 94.69 38 TYR B N 1
ATOM 1557 C CA . TYR B 1 38 ? 4.594 18.156 16.594 1 94.69 38 TYR B CA 1
ATOM 1558 C C . TYR B 1 38 ? 4.934 17.016 15.641 1 94.69 38 TYR B C 1
ATOM 1560 O O . TYR B 1 38 ? 4.754 15.836 15.984 1 94.69 38 TYR B O 1
ATOM 1568 N N . ILE B 1 39 ? 5.398 17.406 14.492 1 94.44 39 ILE B N 1
ATOM 1569 C CA . ILE B 1 39 ? 5.848 16.469 13.453 1 94.44 39 ILE B CA 1
ATOM 1570 C C . ILE B 1 39 ? 7.203 16.922 12.914 1 94.44 39 ILE B C 1
ATOM 1572 O O . ILE B 1 39 ? 7.445 18.109 12.734 1 94.44 39 ILE B O 1
ATOM 1576 N N . HIS B 1 40 ? 8.031 15.938 12.742 1 93.19 40 HIS B N 1
ATOM 1577 C CA . HIS B 1 40 ? 9.227 16.125 11.93 1 93.19 40 HIS B CA 1
ATOM 1578 C C . HIS B 1 40 ? 9.188 15.266 10.672 1 93.19 40 HIS B C 1
ATOM 1580 O O . HIS B 1 40 ? 8.805 14.094 10.734 1 93.19 40 HIS B O 1
ATOM 1586 N N . PHE B 1 41 ? 9.516 15.953 9.625 1 91.19 41 PHE B N 1
ATOM 1587 C CA . PHE B 1 41 ? 9.805 15.211 8.406 1 91.19 41 PHE B CA 1
ATOM 1588 C C . PHE B 1 41 ? 11.312 15.07 8.195 1 91.19 41 PHE B C 1
ATOM 1590 O O . PHE B 1 41 ? 12.062 16.016 8.43 1 91.19 41 PHE B O 1
ATOM 1597 N N . VAL B 1 42 ? 11.641 13.93 7.867 1 92.06 42 VAL B N 1
ATOM 1598 C CA . VAL B 1 42 ? 13.023 13.719 7.441 1 92.06 42 VAL B CA 1
ATOM 1599 C C . VAL B 1 42 ? 13.078 13.531 5.93 1 92.06 42 VAL B C 1
ATOM 1601 O O . VAL B 1 42 ? 12.492 12.586 5.395 1 92.06 42 VAL B O 1
ATOM 1604 N N . TYR B 1 43 ? 13.75 14.391 5.258 1 90.19 43 TYR B N 1
ATOM 1605 C CA . TYR B 1 43 ? 13.828 14.422 3.801 1 90.19 43 TYR B CA 1
ATOM 1606 C C . TYR B 1 43 ? 15.133 13.812 3.311 1 90.19 43 TYR B C 1
ATOM 1608 O O . TYR B 1 43 ? 16.156 13.883 3.996 1 90.19 43 TYR B O 1
ATOM 1616 N N . VAL B 1 44 ? 14.984 13.219 2.139 1 85.56 44 VAL B N 1
ATOM 1617 C CA . VAL B 1 44 ? 16.172 12.719 1.449 1 85.56 44 VAL B CA 1
ATOM 1618 C C . VAL B 1 44 ? 16.75 13.82 0.568 1 85.56 44 VAL B C 1
ATOM 1620 O O . VAL B 1 44 ? 16.062 14.391 -0.269 1 85.56 44 VAL B O 1
ATOM 1623 N N . GLU B 1 45 ? 17.891 14.133 0.845 1 84.62 45 GLU B N 1
ATOM 1624 C CA . GLU B 1 45 ? 18.562 15.156 0.056 1 84.62 45 GLU B CA 1
ATOM 1625 C C . GLU B 1 45 ? 19.844 14.609 -0.573 1 84.62 45 GLU B C 1
ATOM 1627 O O . GLU B 1 45 ? 20.234 13.469 -0.303 1 84.62 45 GLU B O 1
ATOM 1632 N N . ASP B 1 46 ? 20.375 15.367 -1.42 1 85.31 46 ASP B N 1
ATOM 1633 C CA . ASP B 1 46 ? 21.641 15.055 -2.08 1 85.31 46 ASP B CA 1
ATOM 1634 C C . ASP B 1 46 ? 21.578 13.695 -2.773 1 85.31 46 ASP B C 1
ATOM 1636 O O . ASP B 1 46 ? 22.422 12.836 -2.535 1 85.31 46 ASP B O 1
ATOM 1640 N N . GLY B 1 47 ? 20.516 13.43 -3.543 1 75.94 47 GLY B N 1
ATOM 1641 C CA . GLY B 1 47 ? 20.391 12.219 -4.34 1 75.94 47 GLY B CA 1
ATOM 1642 C C . GLY B 1 47 ? 20.266 10.961 -3.498 1 75.94 47 GLY B C 1
ATOM 1643 O O . GLY B 1 47 ? 20.672 9.875 -3.924 1 75.94 47 GLY B O 1
ATOM 1644 N N . GLY B 1 48 ? 19.906 11.172 -2.289 1 78.56 48 GLY B N 1
ATOM 1645 C CA . GLY B 1 48 ? 19.719 10.008 -1.434 1 78.56 48 GLY B CA 1
ATOM 1646 C C . GLY B 1 48 ? 20.812 9.844 -0.403 1 78.56 48 GLY B C 1
ATOM 1647 O O . GLY B 1 48 ? 20.75 8.953 0.448 1 78.56 48 GLY B O 1
ATOM 1648 N N . ASN B 1 49 ? 21.781 10.711 -0.349 1 85.31 49 ASN B N 1
ATOM 1649 C CA . ASN B 1 49 ? 22.953 10.5 0.493 1 85.31 49 ASN B CA 1
ATOM 1650 C C . ASN B 1 49 ? 22.828 11.242 1.821 1 85.31 49 ASN B C 1
ATOM 1652 O O . ASN B 1 49 ? 23.672 11.086 2.703 1 85.31 49 ASN B O 1
ATOM 1656 N N . LYS B 1 50 ? 21.828 11.984 1.89 1 90.12 50 LYS B N 1
ATOM 1657 C CA . LYS B 1 50 ? 21.703 12.797 3.098 1 90.12 50 LYS B CA 1
ATOM 1658 C C . LYS B 1 50 ? 20.25 12.852 3.568 1 90.12 50 LYS B C 1
ATOM 1660 O O . LYS B 1 50 ? 19.328 13.047 2.762 1 90.12 50 LYS B O 1
ATOM 1665 N N . LEU B 1 51 ? 20.094 12.555 4.867 1 89.94 51 LEU B N 1
ATOM 1666 C CA . LEU B 1 51 ? 18.797 12.742 5.512 1 89.94 51 LEU B CA 1
ATOM 1667 C C . LEU B 1 51 ? 18.766 14.031 6.324 1 89.94 51 LEU B C 1
ATOM 1669 O O . LEU B 1 51 ? 19.703 14.305 7.09 1 89.94 51 LEU B O 1
ATOM 1673 N N . VAL B 1 52 ? 17.797 14.859 6.059 1 91.62 52 VAL B N 1
ATOM 1674 C CA . VAL B 1 52 ? 17.703 16.141 6.758 1 91.62 52 VAL B CA 1
ATOM 1675 C C . VAL B 1 52 ? 16.328 16.234 7.441 1 91.62 52 VAL B C 1
ATOM 1677 O O . VAL B 1 52 ? 15.297 16.062 6.801 1 91.62 52 VAL B O 1
ATOM 1680 N N . MET B 1 53 ? 16.422 16.562 8.648 1 92.62 53 MET B N 1
ATOM 1681 C CA . MET B 1 53 ? 15.18 16.734 9.414 1 92.62 53 MET B CA 1
ATOM 1682 C C . MET B 1 53 ? 14.617 18.141 9.242 1 92.62 53 MET B C 1
ATOM 1684 O O . MET B 1 53 ? 15.367 19.109 9.266 1 92.62 53 MET B O 1
ATOM 1688 N N . SER B 1 54 ? 13.375 18.172 9.062 1 90.88 54 SER B N 1
ATOM 1689 C CA . SER B 1 54 ? 12.711 19.469 8.953 1 90.88 54 SER B CA 1
ATOM 1690 C C . SER B 1 54 ? 12.703 20.203 10.289 1 90.88 54 SER B C 1
ATOM 1692 O O . SER B 1 54 ? 13.023 19.609 11.328 1 90.88 54 SER B O 1
ATOM 1694 N N . GLU B 1 55 ? 12.32 21.422 10.18 1 91.25 55 GLU B N 1
ATOM 1695 C CA . GLU B 1 55 ? 11.938 22.125 11.406 1 91.25 55 GLU B CA 1
ATOM 1696 C C . GLU B 1 55 ? 10.727 21.469 12.062 1 91.25 55 GLU B C 1
ATOM 1698 O O . GLU B 1 55 ? 9.969 20.75 11.398 1 91.25 55 GLU B O 1
ATOM 1703 N N . LYS B 1 56 ? 10.656 21.781 13.289 1 92.75 56 LYS B N 1
ATOM 1704 C CA . LYS B 1 56 ? 9.508 21.266 14.031 1 92.75 56 LYS B CA 1
ATOM 1705 C C . LYS B 1 56 ? 8.219 21.953 13.586 1 92.75 56 LYS B C 1
ATOM 1707 O O . LYS B 1 56 ? 8.148 23.172 13.531 1 92.75 56 LYS B O 1
ATOM 1712 N N . ILE B 1 57 ? 7.328 21.109 13.227 1 92.44 57 ILE B N 1
ATOM 1713 C CA . ILE B 1 57 ? 5.977 21.594 12.961 1 92.44 57 ILE B CA 1
ATOM 1714 C C . ILE B 1 57 ? 5.102 21.375 14.195 1 92.44 57 ILE B C 1
ATOM 1716 O O . ILE B 1 57 ? 4.848 20.234 14.586 1 92.44 57 ILE B O 1
ATOM 1720 N N . GLY B 1 58 ? 4.668 22.406 14.727 1 93.12 58 GLY B N 1
ATOM 1721 C CA . GLY B 1 58 ? 3.902 22.328 15.961 1 93.12 58 GLY B CA 1
ATOM 1722 C C . GLY B 1 58 ? 4.68 22.781 17.188 1 93.12 58 GLY B C 1
ATOM 1723 O O . GLY B 1 58 ? 5.508 23.688 17.094 1 93.12 58 GLY B O 1
ATOM 1724 N N . VAL B 1 59 ? 4.23 22.172 18.328 1 89.88 59 VAL B N 1
ATOM 1725 C CA . VAL B 1 59 ? 4.832 22.672 19.547 1 89.88 59 VAL B CA 1
ATOM 1726 C C . VAL B 1 59 ? 5.125 21.516 20.5 1 89.88 59 VAL B C 1
ATOM 1728 O O . VAL B 1 59 ? 4.363 20.547 20.547 1 89.88 59 VAL B O 1
ATOM 1731 N N . ASP B 1 60 ? 6.23 21.641 21.109 1 89.44 60 ASP B N 1
ATOM 1732 C CA . ASP B 1 60 ? 6.551 20.703 22.203 1 89.44 60 ASP B CA 1
ATOM 1733 C C . ASP B 1 60 ? 6.215 21.312 23.562 1 89.44 60 ASP B C 1
ATOM 1735 O O . ASP B 1 60 ? 6.938 22.188 24.047 1 89.44 60 ASP B O 1
ATOM 1739 N N . LYS B 1 61 ? 5.086 20.969 24.047 1 81.5 61 LYS B N 1
ATOM 1740 C CA . LYS B 1 61 ? 4.648 21.547 25.297 1 81.5 61 LYS B CA 1
ATOM 1741 C C . LYS B 1 61 ? 5.195 20.766 26.5 1 81.5 61 LYS B C 1
ATOM 1743 O O . LYS B 1 61 ? 4.848 21.047 27.641 1 81.5 61 LYS B O 1
ATOM 1748 N N . GLY B 1 62 ? 6.047 19.812 26.203 1 79.06 62 GLY B N 1
ATOM 1749 C CA . GLY B 1 62 ? 6.59 19.016 27.297 1 79.06 62 GLY B CA 1
ATOM 1750 C C . GLY B 1 62 ? 5.605 18.016 27.844 1 79.06 62 GLY B C 1
ATOM 1751 O O . GLY B 1 62 ? 4.527 17.812 27.281 1 79.06 62 GLY B O 1
ATOM 1752 N N . GLY B 1 63 ? 6.016 17.219 28.75 1 83.12 63 GLY B N 1
ATOM 1753 C CA . GLY B 1 63 ? 5.18 16.219 29.391 1 83.12 63 GLY B CA 1
ATOM 1754 C C . GLY B 1 63 ? 5.324 14.844 28.766 1 83.12 63 GLY B C 1
ATOM 1755 O O . GLY B 1 63 ? 6.258 14.594 28 1 83.12 63 GLY B O 1
ATOM 1756 N N . SER B 1 64 ? 4.367 14 29.297 1 84.88 64 SER B N 1
ATOM 1757 C CA . SER B 1 64 ? 4.391 12.641 28.766 1 84.88 64 SER B CA 1
ATOM 1758 C C . SER B 1 64 ? 3.967 12.617 27.297 1 84.88 64 SER B C 1
ATOM 1760 O O . SER B 1 64 ? 2.918 13.156 26.953 1 84.88 64 SER B O 1
ATOM 1762 N N . ARG B 1 65 ? 4.855 12.133 26.5 1 88.69 65 ARG B N 1
ATOM 1763 C CA . ARG B 1 65 ? 4.578 12.062 25.062 1 88.69 65 ARG B CA 1
ATOM 1764 C C . ARG B 1 65 ? 4.879 10.664 24.516 1 88.69 65 ARG B C 1
ATOM 1766 O O . ARG B 1 65 ? 5.719 9.953 25.062 1 88.69 65 ARG B O 1
ATOM 1773 N N . SER B 1 66 ? 4.09 10.43 23.594 1 91.19 66 SER B N 1
ATOM 1774 C CA . SER B 1 66 ? 4.387 9.258 22.781 1 91.19 66 SER B CA 1
ATOM 1775 C C . SER B 1 66 ? 5.016 9.664 21.453 1 91.19 66 SER B C 1
ATOM 1777 O O . SER B 1 66 ? 4.512 10.555 20.766 1 91.19 66 SER B O 1
ATOM 1779 N N . LEU B 1 67 ? 6.156 9.086 21.188 1 91.75 67 LEU B N 1
ATOM 1780 C CA . LEU B 1 67 ? 6.844 9.336 19.922 1 91.75 67 LEU B CA 1
ATOM 1781 C C . LEU B 1 67 ? 6.676 8.156 18.969 1 91.75 67 LEU B C 1
ATOM 1783 O O . LEU B 1 67 ? 6.992 7.016 19.328 1 91.75 67 LEU B O 1
ATOM 1787 N N . ASN B 1 68 ? 6.074 8.539 17.844 1 92.25 68 ASN B N 1
ATOM 1788 C CA . ASN B 1 68 ? 5.941 7.547 16.781 1 92.25 68 ASN B CA 1
ATOM 1789 C C . ASN B 1 68 ? 6.809 7.898 15.578 1 92.25 68 ASN B C 1
ATOM 1791 O O . ASN B 1 68 ? 6.785 9.039 15.102 1 92.25 68 ASN B O 1
ATOM 1795 N N . THR B 1 69 ? 7.551 6.949 15.156 1 92.75 69 THR B N 1
ATOM 1796 C CA . THR B 1 69 ? 8.398 7.16 13.984 1 92.75 69 THR B CA 1
ATOM 1797 C C . THR B 1 69 ? 8.016 6.199 12.867 1 92.75 69 THR B C 1
ATOM 1799 O O . THR B 1 69 ? 7.887 4.992 13.086 1 92.75 69 THR B O 1
ATOM 1802 N N . ILE B 1 70 ? 7.762 6.809 11.734 1 91.81 70 ILE B N 1
ATOM 1803 C CA . ILE B 1 70 ? 7.535 6.039 10.516 1 91.81 70 ILE B CA 1
ATOM 1804 C C . ILE B 1 70 ? 8.789 6.086 9.641 1 91.81 70 ILE B C 1
ATOM 1806 O O . ILE B 1 70 ? 9.242 7.164 9.258 1 91.81 70 ILE B O 1
ATOM 1810 N N . MET B 1 71 ? 9.32 4.977 9.438 1 92.44 71 MET B N 1
ATOM 1811 C CA . MET B 1 71 ? 10.406 4.859 8.461 1 92.44 71 MET B CA 1
ATOM 1812 C C . MET B 1 71 ? 9.891 4.309 7.137 1 92.44 71 MET B C 1
ATOM 1814 O O . MET B 1 71 ? 9.391 3.184 7.078 1 92.44 71 MET B O 1
ATOM 1818 N N . LEU B 1 72 ? 9.977 5.094 6.109 1 86.12 72 LEU B N 1
ATOM 1819 C CA . LEU B 1 72 ? 9.562 4.645 4.789 1 86.12 72 LEU B CA 1
ATOM 1820 C C . LEU B 1 72 ? 10.703 3.922 4.074 1 86.12 72 LEU B C 1
ATOM 1822 O O . LEU B 1 72 ? 11.867 4.289 4.23 1 86.12 72 LEU B O 1
ATOM 1826 N N . ASP B 1 73 ? 10.328 2.971 3.361 1 82.88 73 ASP B N 1
ATOM 1827 C CA . ASP B 1 73 ? 11.289 2.271 2.516 1 82.88 73 ASP B CA 1
ATOM 1828 C C . ASP B 1 73 ? 11.617 3.086 1.267 1 82.88 73 ASP B C 1
ATOM 1830 O O . ASP B 1 73 ? 11.266 2.689 0.151 1 82.88 73 ASP B O 1
ATOM 1834 N N . TYR B 1 74 ? 12.227 4.184 1.45 1 78.94 74 TYR B N 1
ATOM 1835 C CA . TYR B 1 74 ? 12.609 5.062 0.352 1 78.94 74 TYR B CA 1
ATOM 1836 C C . TYR B 1 74 ? 13.617 4.379 -0.567 1 78.94 74 TYR B C 1
ATOM 1838 O O . TYR B 1 74 ? 14.5 3.658 -0.102 1 78.94 74 TYR B O 1
ATOM 1846 N N . PRO B 1 75 ? 13.484 4.594 -1.795 1 78.19 75 PRO B N 1
ATOM 1847 C CA . PRO B 1 75 ? 12.523 5.375 -2.578 1 78.19 75 PRO B CA 1
ATOM 1848 C C . PRO B 1 75 ? 11.305 4.559 -2.992 1 78.19 75 PRO B C 1
ATOM 1850 O O . PRO B 1 75 ? 10.398 5.086 -3.648 1 78.19 75 PRO B O 1
ATOM 1853 N N . HIS B 1 76 ? 11.164 3.361 -2.479 1 73 76 HIS B N 1
ATOM 1854 C CA . HIS B 1 76 ? 10.141 2.467 -3 1 73 76 HIS B CA 1
ATOM 1855 C C . HIS B 1 76 ? 8.797 2.707 -2.309 1 73 76 HIS B C 1
ATOM 1857 O O . HIS B 1 76 ? 7.754 2.287 -2.811 1 73 76 HIS B O 1
ATOM 1863 N N . GLU B 1 77 ? 8.836 3.33 -1.209 1 79.94 77 GLU B N 1
ATOM 1864 C CA . GLU B 1 77 ? 7.617 3.629 -0.461 1 79.94 77 GLU B CA 1
ATOM 1865 C C . GLU B 1 77 ? 7.379 5.133 -0.37 1 79.94 77 GLU B C 1
ATOM 1867 O O . GLU B 1 77 ? 8.258 5.883 0.061 1 79.94 77 GLU B O 1
ATOM 1872 N N . VAL B 1 78 ? 6.277 5.566 -0.831 1 81.56 78 VAL B N 1
ATOM 1873 C CA . VAL B 1 78 ? 5.938 6.988 -0.816 1 81.56 78 VAL B CA 1
ATOM 1874 C C . VAL B 1 78 ? 4.547 7.18 -0.218 1 81.56 78 VAL B C 1
ATOM 1876 O O . VAL B 1 78 ? 3.707 6.281 -0.283 1 81.56 78 VAL B O 1
ATOM 1879 N N . ILE B 1 79 ? 4.359 8.328 0.394 1 84.75 79 ILE B N 1
ATOM 1880 C CA . ILE B 1 79 ? 3.047 8.672 0.93 1 84.75 79 ILE B CA 1
ATOM 1881 C C . ILE B 1 79 ? 2.072 8.93 -0.217 1 84.75 79 ILE B C 1
ATOM 1883 O O . ILE B 1 79 ? 2.4 9.648 -1.167 1 84.75 79 ILE B O 1
ATOM 1887 N N . THR B 1 80 ? 0.974 8.289 -0.18 1 81.19 80 THR B N 1
ATOM 1888 C CA . THR B 1 80 ? -0.022 8.477 -1.229 1 81.19 80 THR B CA 1
ATOM 1889 C C . THR B 1 80 ? -1.306 9.07 -0.654 1 81.19 80 THR B C 1
ATOM 1891 O O . THR B 1 80 ? -2.213 9.438 -1.401 1 81.19 80 THR B O 1
ATOM 1894 N N . GLY B 1 81 ? -1.422 9.219 0.62 1 82.88 81 GLY B N 1
ATOM 1895 C CA . GLY B 1 81 ? -2.604 9.789 1.243 1 82.88 81 GLY B CA 1
ATOM 1896 C C . GLY B 1 81 ? -2.385 10.18 2.695 1 82.88 81 GLY B C 1
ATOM 1897 O O . GLY B 1 81 ? -1.553 9.578 3.381 1 82.88 81 GLY B O 1
ATOM 1898 N N . VAL B 1 82 ? -3.119 11.195 3.139 1 87.62 82 VAL B N 1
ATOM 1899 C CA . VAL B 1 82 ? -3.113 11.641 4.531 1 87.62 82 VAL B CA 1
ATOM 1900 C C . VAL B 1 82 ? -4.547 11.891 4.996 1 87.62 82 VAL B C 1
ATOM 1902 O O . VAL B 1 82 ? -5.328 12.547 4.301 1 87.62 82 VAL B O 1
ATOM 1905 N N . THR B 1 83 ? -4.852 11.227 6.039 1 88.88 83 THR B N 1
ATOM 1906 C CA . THR B 1 83 ? -6.137 11.492 6.676 1 88.88 83 THR B CA 1
ATOM 1907 C C . THR B 1 83 ? -5.945 11.914 8.133 1 88.88 83 THR B C 1
ATOM 1909 O O . THR B 1 83 ? -4.918 11.602 8.742 1 88.88 83 THR B O 1
ATOM 1912 N N . GLY B 1 84 ? -6.949 12.727 8.672 1 92.81 84 GLY B N 1
ATOM 1913 C CA . GLY B 1 84 ? -6.816 13.172 10.047 1 92.81 84 GLY B CA 1
ATOM 1914 C C . GLY B 1 84 ? -8.094 13.773 10.609 1 92.81 84 GLY B C 1
ATOM 1915 O O . GLY B 1 84 ? -9.125 13.789 9.93 1 92.81 84 GLY B O 1
ATOM 1916 N N . LYS B 1 85 ? -7.898 14.078 11.898 1 92.56 85 LYS B N 1
ATOM 1917 C CA . LYS B 1 85 ? -9 14.672 12.648 1 92.56 85 LYS B CA 1
ATOM 1918 C C . LYS B 1 85 ? -8.539 15.898 13.422 1 92.56 85 LYS B C 1
ATOM 1920 O O . LYS B 1 85 ? -7.367 16 13.797 1 92.56 85 LYS B O 1
ATOM 1925 N N . TYR B 1 86 ? -9.57 16.844 13.633 1 92.75 86 TYR B N 1
ATOM 1926 C CA . TYR B 1 86 ? -9.32 18.031 14.438 1 92.75 86 TYR B CA 1
ATOM 1927 C C . TYR B 1 86 ? -10.359 18.172 15.547 1 92.75 86 TYR B C 1
ATOM 1929 O O . TYR B 1 86 ? -11.523 17.812 15.359 1 92.75 86 TYR B O 1
ATOM 1937 N N . ARG B 1 87 ? -9.844 18.703 16.594 1 91.94 87 ARG B N 1
ATOM 1938 C CA . ARG B 1 87 ? -10.734 19.297 17.578 1 91.94 87 ARG B CA 1
ATOM 1939 C C . ARG B 1 87 ? -11.039 20.75 17.25 1 91.94 87 ARG B C 1
ATOM 1941 O O . ARG B 1 87 ? -10.148 21.5 16.844 1 91.94 87 ARG B O 1
ATOM 1948 N N . VAL B 1 88 ? -12.297 21.109 17.375 1 89.12 88 VAL B N 1
ATOM 1949 C CA . VAL B 1 88 ? -12.688 22.5 17.188 1 89.12 88 VAL B CA 1
ATOM 1950 C C . VAL B 1 88 ? -13.047 23.109 18.547 1 89.12 88 VAL B C 1
ATOM 1952 O O . VAL B 1 88 ? -13.953 22.625 19.234 1 89.12 88 VAL B O 1
ATOM 1955 N N . PHE B 1 89 ? -12.344 24.188 18.828 1 87.75 89 PHE B N 1
ATOM 1956 C CA . PHE B 1 89 ? -12.617 24.875 20.078 1 87.75 89 PHE B CA 1
ATOM 1957 C C . PHE B 1 89 ? -13.742 25.891 19.906 1 87.75 89 PHE B C 1
ATOM 1959 O O . PHE B 1 89 ? -14.133 26.203 18.781 1 87.75 89 PHE B O 1
ATOM 1966 N N . TYR B 1 90 ? -14.141 26.344 21.016 1 86 90 TYR B N 1
ATOM 1967 C CA . TYR B 1 90 ? -15.258 27.281 21.047 1 86 90 TYR B CA 1
ATOM 1968 C C . TYR B 1 90 ? -14.914 28.547 20.266 1 86 90 TYR B C 1
ATOM 1970 O O . TYR B 1 90 ? -15.805 29.188 19.688 1 86 90 TYR B O 1
ATOM 1978 N N . ASN B 1 91 ? -13.609 28.922 20.203 1 84.19 91 ASN B N 1
ATOM 1979 C CA . ASN B 1 91 ? -13.172 30.141 19.516 1 84.19 91 ASN B CA 1
ATOM 1980 C C . ASN B 1 91 ? -12.828 29.844 18.047 1 84.19 91 ASN B C 1
ATOM 1982 O O . ASN B 1 91 ? -12.172 30.656 17.391 1 84.19 91 ASN B O 1
ATOM 1986 N N . ASP B 1 92 ? -13.164 28.641 17.562 1 83.12 92 ASP B N 1
ATOM 1987 C CA . ASP B 1 92 ? -12.984 28.203 16.188 1 83.12 92 ASP B CA 1
ATOM 1988 C C . ASP B 1 92 ? -11.531 27.844 15.906 1 83.12 92 ASP B C 1
ATOM 1990 O O . ASP B 1 92 ? -11.156 27.625 14.75 1 83.12 92 ASP B O 1
ATOM 1994 N N . GLU B 1 93 ? -10.773 27.906 17.031 1 86.12 93 GLU B N 1
ATOM 1995 C CA . GLU B 1 93 ? -9.422 27.375 16.859 1 86.12 93 GLU B CA 1
ATOM 1996 C C . GLU B 1 93 ? -9.445 25.859 16.719 1 86.12 93 GLU B C 1
ATOM 1998 O O . GLU B 1 93 ? -10.344 25.188 17.25 1 86.12 93 GLU B O 1
ATOM 2003 N N . LYS B 1 94 ? -8.531 25.344 15.992 1 90.62 94 LYS B N 1
ATOM 2004 C CA . LYS B 1 94 ? -8.5 23.906 15.742 1 90.62 94 LYS B CA 1
ATOM 2005 C C . LYS B 1 94 ? -7.18 23.297 16.219 1 90.62 94 LYS B C 1
ATOM 2007 O O . LYS B 1 94 ? -6.156 23.984 16.266 1 90.62 94 LYS B O 1
ATOM 2012 N N . GLN B 1 95 ? -7.27 22.094 16.562 1 92.25 95 GLN B N 1
ATOM 2013 C CA . GLN B 1 95 ? -6.094 21.344 16.984 1 92.25 95 GLN B CA 1
ATOM 2014 C C . GLN B 1 95 ? -6.105 19.938 16.391 1 92.25 95 GLN B C 1
ATOM 2016 O O . GLN B 1 95 ? -7.102 19.219 16.516 1 92.25 95 GLN B O 1
ATOM 2021 N N . LEU B 1 96 ? -5.035 19.594 15.789 1 94.38 96 LEU B N 1
ATOM 2022 C CA . LEU B 1 96 ? -4.91 18.266 15.172 1 94.38 96 LEU B CA 1
ATOM 2023 C C . LEU B 1 96 ? -4.883 17.172 16.234 1 94.38 96 LEU B C 1
ATOM 2025 O O . LEU B 1 96 ? -4.105 17.25 17.188 1 94.38 96 LEU B O 1
ATOM 2029 N N . THR B 1 97 ? -5.746 16.156 16.078 1 94.44 97 THR B N 1
ATOM 2030 C CA . THR B 1 97 ? -5.859 15.141 17.125 1 94.44 97 THR B CA 1
ATOM 2031 C C . THR B 1 97 ? -5.582 13.75 16.562 1 94.44 97 THR B C 1
ATOM 2033 O O . THR B 1 97 ? -5.402 12.797 17.328 1 94.44 97 THR B O 1
ATOM 2036 N N . SER B 1 98 ? -5.523 13.641 15.219 1 94.5 98 SER B N 1
ATOM 2037 C CA . SER B 1 98 ? -5.305 12.336 14.594 1 94.5 98 SER B CA 1
ATOM 2038 C C . SER B 1 98 ? -4.641 12.484 13.227 1 94.5 98 SER B C 1
ATOM 2040 O O . SER B 1 98 ? -4.957 13.398 12.477 1 94.5 98 SER B O 1
ATOM 2042 N N . LEU B 1 99 ? -3.744 11.539 12.898 1 93.88 99 LEU B N 1
ATOM 2043 C CA . LEU B 1 99 ? -3.133 11.461 11.578 1 93.88 99 LEU B CA 1
ATOM 2044 C C . LEU B 1 99 ? -2.982 10.008 11.141 1 93.88 99 LEU B C 1
ATOM 2046 O O . LEU B 1 99 ? -2.621 9.141 11.945 1 93.88 99 LEU B O 1
ATOM 2050 N N . THR B 1 100 ? -3.264 9.734 9.953 1 90.5 100 THR B N 1
ATOM 2051 C CA . THR B 1 100 ? -3.006 8.469 9.273 1 90.5 100 THR B CA 1
ATOM 2052 C C . THR B 1 100 ? -2.342 8.711 7.918 1 90.5 100 THR B C 1
ATOM 2054 O O . THR B 1 100 ? -2.775 9.57 7.152 1 90.5 100 THR B O 1
ATOM 2057 N N . PHE B 1 101 ? -1.271 7.996 7.688 1 90.19 101 PHE B N 1
ATOM 2058 C CA . PHE B 1 101 ? -0.598 8.055 6.395 1 90.19 101 PHE B CA 1
ATOM 2059 C C . PHE B 1 101 ? -0.782 6.754 5.625 1 90.19 101 PHE B C 1
ATOM 2061 O O . PHE B 1 101 ? -0.704 5.672 6.203 1 90.19 101 PHE B O 1
ATOM 2068 N N . VAL B 1 102 ? -1.02 6.945 4.391 1 84.06 102 VAL B N 1
ATOM 2069 C CA . VAL B 1 102 ? -1.115 5.801 3.49 1 84.06 102 VAL B CA 1
ATOM 2070 C C . VAL B 1 102 ? 0.035 5.836 2.486 1 84.06 102 VAL B C 1
ATOM 2072 O O . VAL B 1 102 ? 0.373 6.895 1.955 1 84.06 102 VAL B O 1
ATOM 2075 N N . THR B 1 103 ? 0.684 4.629 2.383 1 85.12 103 THR B N 1
ATOM 2076 C CA . THR B 1 103 ? 1.75 4.547 1.391 1 85.12 103 THR B CA 1
ATOM 2077 C C . THR B 1 103 ? 1.369 3.594 0.262 1 85.12 103 THR B C 1
ATOM 2079 O O . THR B 1 103 ? 0.242 3.094 0.219 1 85.12 103 THR B O 1
ATOM 2082 N N . ASN B 1 104 ? 2.242 3.371 -0.569 1 76.12 104 ASN B N 1
ATOM 2083 C CA . ASN B 1 104 ? 2.041 2.504 -1.725 1 76.12 104 ASN B CA 1
ATOM 2084 C C . ASN B 1 104 ? 2.475 1.069 -1.432 1 76.12 104 ASN B C 1
ATOM 2086 O O . ASN B 1 104 ? 2.607 0.257 -2.348 1 76.12 104 ASN B O 1
ATOM 2090 N N . LYS B 1 105 ? 2.678 0.674 -0.092 1 75.81 105 LYS B N 1
ATOM 2091 C CA . LYS B 1 105 ? 3.318 -0.623 0.106 1 75.81 105 LYS B CA 1
ATOM 2092 C C . LYS B 1 105 ? 2.494 -1.509 1.034 1 75.81 105 LYS B C 1
ATOM 2094 O O . LYS B 1 105 ? 3.012 -2.469 1.607 1 75.81 105 LYS B O 1
ATOM 2099 N N . ARG B 1 106 ? 1.229 -1.919 0.771 1 80.06 106 ARG B N 1
ATOM 2100 C CA . ARG B 1 106 ? 0.627 -2.99 1.56 1 80.06 106 ARG B CA 1
ATOM 2101 C C . ARG B 1 106 ? 1.085 -4.359 1.065 1 80.06 106 ARG B C 1
ATOM 2103 O O . ARG B 1 106 ? 1.217 -4.574 -0.141 1 80.06 106 ARG B O 1
ATOM 2110 N N . LYS B 1 107 ? 1.474 -5.328 2.117 1 80 107 LYS B N 1
ATOM 2111 C CA . LYS B 1 107 ? 1.992 -6.641 1.751 1 80 107 LYS B CA 1
ATOM 2112 C C . LYS B 1 107 ? 1.099 -7.754 2.291 1 80 107 LYS B C 1
ATOM 2114 O O . LYS B 1 107 ? 0.705 -7.73 3.459 1 80 107 LYS B O 1
ATOM 2119 N N . TYR B 1 108 ? 0.612 -8.656 1.384 1 87.06 108 TYR B N 1
ATOM 2120 C CA . TYR B 1 108 ? -0.106 -9.867 1.752 1 87.06 108 TYR B CA 1
ATOM 2121 C C . TYR B 1 108 ? 0.775 -11.102 1.57 1 87.06 108 TYR B C 1
ATOM 2123 O O . TYR B 1 108 ? 1.191 -11.414 0.453 1 87.06 108 TYR B O 1
ATOM 2131 N N . GLY B 1 109 ? 0.97 -11.938 2.742 1 84.75 109 GLY B N 1
ATOM 2132 C CA . GLY B 1 109 ? 1.873 -13.078 2.721 1 84.75 109 GLY B CA 1
ATOM 2133 C C . GLY B 1 109 ? 3.197 -12.805 3.408 1 84.75 109 GLY B C 1
ATOM 2134 O O . GLY B 1 109 ? 3.316 -11.852 4.176 1 84.75 109 GLY B O 1
ATOM 2135 N N . PRO B 1 110 ? 4.043 -13.625 3.24 1 87.81 110 PRO B N 1
ATOM 2136 C CA . PRO B 1 110 ? 4.062 -14.797 2.367 1 87.81 110 PRO B CA 1
ATOM 2137 C C . PRO B 1 110 ? 3.111 -15.898 2.834 1 87.81 110 PRO B C 1
ATOM 2139 O O . PRO B 1 110 ? 2.98 -16.141 4.039 1 87.81 110 PRO B O 1
ATOM 2142 N N . PHE B 1 111 ? 2.352 -16.359 1.901 1 87.12 111 PHE B N 1
ATOM 2143 C CA . PHE B 1 111 ? 1.693 -17.656 2 1 87.12 111 PHE B CA 1
ATOM 2144 C C . PHE B 1 111 ? 2.645 -18.781 1.602 1 87.12 111 PHE B C 1
ATOM 2146 O O . PHE B 1 111 ? 2.863 -19.016 0.413 1 87.12 111 PHE B O 1
ATOM 2153 N N . GLU B 1 112 ? 3.238 -19.438 2.615 1 89.06 112 GLU B N 1
ATOM 2154 C CA . GLU B 1 112 ? 4.363 -20.281 2.223 1 89.06 112 GLU B CA 1
ATOM 2155 C C . GLU B 1 112 ? 4.379 -21.578 3.008 1 89.06 112 GLU B C 1
ATOM 2157 O O . GLU B 1 112 ? 3.705 -21.703 4.035 1 89.06 112 GLU B O 1
ATOM 2162 N N . VAL B 1 113 ? 4.91 -22.594 2.414 1 86.75 113 VAL B N 1
ATOM 2163 C CA . VAL B 1 113 ? 5.305 -23.844 3.059 1 86.75 113 VAL B CA 1
ATOM 2164 C C . VAL B 1 113 ? 6.824 -23.891 3.197 1 86.75 113 VAL B C 1
ATOM 2166 O O . VAL B 1 113 ? 7.543 -23.141 2.537 1 86.75 113 VAL B O 1
ATOM 2169 N N . SER B 1 114 ? 7.25 -24.688 4.156 1 83.75 114 SER B N 1
ATOM 2170 C CA . SER B 1 114 ? 8.688 -24.797 4.359 1 83.75 114 SER B CA 1
ATOM 2171 C C . SER B 1 114 ? 9.375 -25.406 3.139 1 83.75 114 SER B C 1
ATOM 2173 O O . SER B 1 114 ? 8.93 -26.422 2.607 1 83.75 114 SER B O 1
ATOM 2175 N N . GLU B 1 115 ? 10.344 -24.719 2.576 1 86 115 GLU B N 1
ATOM 2176 C CA . GLU B 1 115 ? 11.18 -25.156 1.465 1 86 115 GLU B CA 1
ATOM 2177 C C . GLU B 1 115 ? 12.641 -24.781 1.692 1 86 115 GLU B C 1
ATOM 2179 O O . GLU B 1 115 ? 12.992 -23.594 1.71 1 86 115 GLU B O 1
ATOM 2184 N N . PRO B 1 116 ? 13.523 -25.766 1.889 1 84.81 116 PRO B N 1
ATOM 2185 C CA . PRO B 1 116 ? 14.906 -25.484 2.275 1 84.81 116 PRO B CA 1
ATOM 2186 C C . PRO B 1 116 ? 15.695 -24.781 1.179 1 84.81 116 PRO B C 1
ATOM 2188 O O . PRO B 1 116 ? 16.578 -23.969 1.474 1 84.81 116 PRO B O 1
ATOM 2191 N N . TYR B 1 117 ? 15.469 -25.141 -0.105 1 86.12 117 TYR B N 1
ATOM 2192 C CA . TYR B 1 117 ? 16.203 -24.562 -1.223 1 86.12 117 TYR B CA 1
ATOM 2193 C C . TYR B 1 117 ? 15.258 -23.953 -2.244 1 86.12 117 TYR B C 1
ATOM 2195 O O . TYR B 1 117 ? 15.133 -24.453 -3.365 1 86.12 117 TYR B O 1
ATOM 2203 N N . PRO B 1 118 ? 14.727 -22.844 -1.826 1 86.06 118 PRO B N 1
ATOM 2204 C CA . PRO B 1 118 ? 13.742 -22.25 -2.74 1 86.06 118 PRO B CA 1
ATOM 2205 C C . PRO B 1 118 ? 14.391 -21.422 -3.846 1 86.06 118 PRO B C 1
ATOM 2207 O O . PRO B 1 118 ? 15.438 -20.812 -3.629 1 86.06 118 PRO B O 1
ATOM 2210 N N . GLN B 1 119 ? 13.844 -21.438 -5.027 1 87.88 119 GLN B N 1
ATOM 2211 C CA . GLN B 1 119 ? 14.094 -20.453 -6.062 1 87.88 119 GLN B CA 1
ATOM 2212 C C . GLN B 1 119 ? 13.062 -19.328 -6.012 1 87.88 119 GLN B C 1
ATOM 2214 O O . GLN B 1 119 ? 11.859 -19.578 -5.891 1 87.88 119 GLN B O 1
ATOM 2219 N N . GLU B 1 120 ? 13.531 -18.141 -6.145 1 90.25 120 GLU B N 1
ATOM 2220 C CA . GLU B 1 120 ? 12.633 -17.016 -5.902 1 90.25 120 GLU B CA 1
ATOM 2221 C C . GLU B 1 120 ? 12.383 -16.219 -7.184 1 90.25 120 GLU B C 1
ATOM 2223 O O . GLU B 1 120 ? 13.18 -16.281 -8.125 1 90.25 120 GLU B O 1
ATOM 2228 N N . PHE B 1 121 ? 11.227 -15.547 -7.207 1 88.06 121 PHE B N 1
ATOM 2229 C CA . PHE B 1 121 ? 10.93 -14.547 -8.227 1 88.06 121 PHE B CA 1
ATOM 2230 C C . PHE B 1 121 ? 10.352 -13.289 -7.598 1 88.06 121 PHE B C 1
ATOM 2232 O O . PHE B 1 121 ? 9.875 -13.312 -6.461 1 88.06 121 PHE B O 1
ATOM 2239 N N . ASP B 1 122 ? 10.508 -12.219 -8.336 1 87.5 122 ASP B N 1
ATOM 2240 C CA . ASP B 1 122 ? 10.047 -10.914 -7.883 1 87.5 122 ASP B CA 1
ATOM 2241 C C . ASP B 1 122 ? 9.602 -10.047 -9.062 1 87.5 122 ASP B C 1
ATOM 2243 O O . ASP B 1 122 ? 10.422 -9.633 -9.883 1 87.5 122 ASP B O 1
ATOM 2247 N N . TYR B 1 123 ? 8.266 -9.844 -9.062 1 85.31 123 TYR B N 1
ATOM 2248 C CA . TYR B 1 123 ? 7.691 -9 -10.109 1 85.31 123 TYR B CA 1
ATOM 2249 C C . TYR B 1 123 ? 7.125 -7.715 -9.523 1 85.31 123 TYR B C 1
ATOM 2251 O O . TYR B 1 123 ? 6.371 -7.75 -8.547 1 85.31 123 TYR B O 1
ATOM 2259 N N . HIS B 1 124 ? 7.422 -6.621 -10.055 1 76.94 124 HIS B N 1
ATOM 2260 C CA . HIS B 1 124 ? 6.859 -5.32 -9.719 1 76.94 124 HIS B CA 1
ATOM 2261 C C . HIS B 1 124 ? 6.277 -4.637 -10.953 1 76.94 124 HIS B C 1
ATOM 2263 O O . HIS B 1 124 ? 6.785 -4.809 -12.062 1 76.94 124 HIS B O 1
ATOM 2269 N N . VAL B 1 125 ? 5.191 -3.922 -10.789 1 75.5 125 VAL B N 1
ATOM 2270 C CA . VAL B 1 125 ? 4.48 -3.316 -11.906 1 75.5 125 VAL B CA 1
ATOM 2271 C C . VAL B 1 125 ? 5.172 -2.021 -12.32 1 75.5 125 VAL B C 1
ATOM 2273 O O . VAL B 1 125 ? 5.125 -1.632 -13.492 1 75.5 125 VAL B O 1
ATOM 2276 N N . GLY B 1 126 ? 5.871 -1.482 -11.484 1 63.47 126 GLY B N 1
ATOM 2277 C CA . GLY B 1 126 ? 6.473 -0.197 -11.805 1 63.47 126 GLY B CA 1
ATOM 2278 C C . GLY B 1 126 ? 5.449 0.876 -12.125 1 63.47 126 GLY B C 1
ATOM 2279 O O . GLY B 1 126 ? 4.531 1.118 -11.336 1 63.47 126 GLY B O 1
ATOM 2280 N N . GLU B 1 127 ? 5.547 1.55 -13.297 1 60.41 127 GLU B N 1
ATOM 2281 C CA . GLU B 1 127 ? 4.637 2.615 -13.711 1 60.41 127 GLU B CA 1
ATOM 2282 C C . GLU B 1 127 ? 3.477 2.061 -14.531 1 60.41 127 GLU B C 1
ATOM 2284 O O . GLU B 1 127 ? 2.773 2.812 -15.211 1 60.41 127 GLU B O 1
ATOM 2289 N N .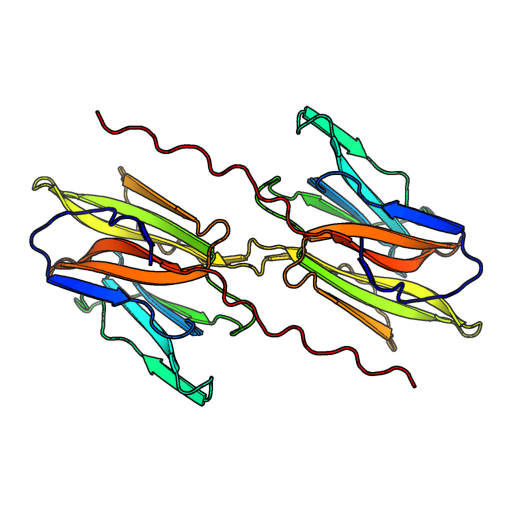 LYS B 1 128 ? 3.412 0.921 -14.445 1 71.75 128 LYS B N 1
ATOM 2290 C CA . LYS B 1 128 ? 2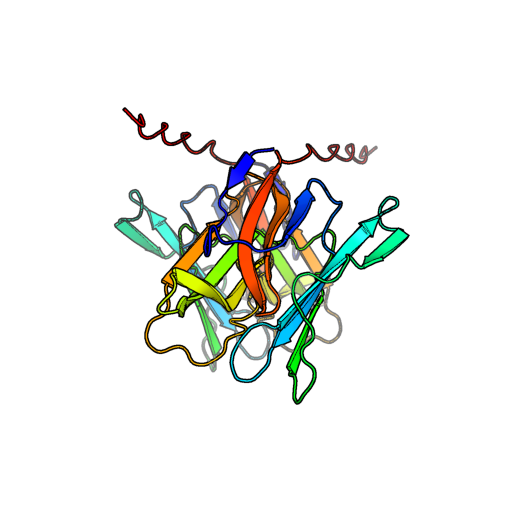.371 0.232 -15.203 1 71.75 128 LYS B CA 1
ATOM 2291 C C . LYS B 1 128 ? 1.266 -0.278 -14.281 1 71.75 128 LYS B C 1
ATOM 2293 O O . LYS B 1 128 ? 1.273 0.001 -13.086 1 71.75 128 LYS B O 1
ATOM 2298 N N . GLN B 1 129 ? 0.253 -0.794 -14.984 1 73 129 GLN B N 1
ATOM 2299 C CA . GLN B 1 129 ? -0.843 -1.394 -14.234 1 73 129 GLN B CA 1
ATOM 2300 C C . GLN B 1 129 ? -0.825 -2.914 -14.352 1 73 129 GLN B C 1
ATOM 2302 O O . GLN B 1 129 ? -0.471 -3.457 -15.398 1 73 129 GLN B O 1
ATOM 2307 N N . PHE B 1 130 ? -1.123 -3.525 -13.266 1 79.12 130 PHE B N 1
ATOM 2308 C CA . PHE B 1 130 ? -1.276 -4.977 -13.289 1 79.12 130 PHE B CA 1
ATOM 2309 C C . PHE B 1 130 ? -2.379 -5.391 -14.25 1 79.12 130 PHE B C 1
ATOM 2311 O O . PHE B 1 130 ? -3.471 -4.816 -14.242 1 79.12 130 PHE B O 1
ATOM 2318 N N . GLY B 1 131 ? -2.062 -6.348 -15.125 1 82.12 131 GLY B N 1
ATOM 2319 C CA . GLY B 1 131 ? -3.004 -6.75 -16.156 1 82.12 131 GLY B CA 1
ATOM 2320 C C . GLY B 1 131 ? -3.432 -8.203 -16.047 1 82.12 131 GLY B C 1
ATOM 2321 O O . GLY B 1 131 ? -4.176 -8.703 -16.891 1 82.12 131 GLY B O 1
ATOM 2322 N N . GLY B 1 132 ? -2.92 -8.984 -15.148 1 86.88 132 GLY B N 1
ATOM 2323 C CA . GLY B 1 132 ? -3.326 -10.367 -15 1 86.88 132 GLY B CA 1
ATOM 2324 C C . GLY B 1 132 ? -2.16 -11.312 -14.75 1 86.88 132 GLY B C 1
ATOM 2325 O O . GLY B 1 132 ? -1.026 -10.867 -14.562 1 86.88 132 GLY B O 1
ATOM 2326 N N . PHE B 1 133 ? -2.502 -12.57 -14.648 1 89.19 133 PHE B N 1
ATOM 2327 C CA . PHE B 1 133 ? -1.538 -13.633 -14.383 1 89.19 133 PHE B CA 1
ATOM 2328 C C . PHE B 1 133 ? -1.6 -14.711 -15.453 1 89.19 133 PHE B C 1
ATOM 2330 O O . PHE B 1 133 ? -2.646 -14.922 -16.062 1 89.19 133 PHE B O 1
ATOM 2337 N N . PHE B 1 134 ? -0.456 -15.297 -15.648 1 90.31 134 PHE B N 1
ATOM 2338 C CA . PHE B 1 134 ? -0.388 -16.484 -16.5 1 90.31 134 PHE B CA 1
ATOM 2339 C C . PHE B 1 134 ? 0.649 -17.469 -15.969 1 90.31 134 PHE B C 1
ATOM 2341 O O . PHE B 1 134 ? 1.457 -17.125 -15.102 1 90.31 134 PHE B O 1
ATOM 2348 N N . GLY B 1 135 ? 0.526 -18.703 -16.453 1 92.25 135 GLY B N 1
ATOM 2349 C CA . GLY B 1 135 ? 1.474 -19.703 -15.992 1 92.25 135 GLY B CA 1
ATOM 2350 C C . GLY B 1 135 ? 1.083 -21.109 -16.391 1 92.25 135 GLY B C 1
ATOM 2351 O O . GLY B 1 135 ? 0.425 -21.312 -17.406 1 92.25 135 GLY B O 1
ATOM 2352 N N . THR B 1 136 ? 1.662 -22.062 -15.656 1 93.44 136 THR B N 1
ATOM 2353 C CA . THR B 1 136 ? 1.375 -23.469 -15.898 1 93.44 136 THR B CA 1
ATOM 2354 C C . THR B 1 136 ? 1.104 -24.203 -14.586 1 93.44 136 THR B C 1
ATOM 2356 O O . THR B 1 136 ? 1.602 -23.797 -13.531 1 93.44 136 THR B O 1
ATOM 2359 N N . SER B 1 137 ? 0.217 -25.219 -14.75 1 92.31 137 SER B N 1
ATOM 2360 C CA . SER B 1 137 ? -0.053 -26.109 -13.625 1 92.31 137 SER B CA 1
ATOM 2361 C C . SER B 1 137 ? -0.023 -27.578 -14.055 1 92.31 137 SER B C 1
ATOM 2363 O O . SER B 1 137 ? -0.365 -27.906 -15.195 1 92.31 137 SER B O 1
ATOM 2365 N N . SER B 1 138 ? 0.407 -28.375 -13.148 1 88.81 138 SER B N 1
ATOM 2366 C CA . SER B 1 138 ? 0.343 -29.828 -13.312 1 88.81 138 SER B CA 1
ATOM 2367 C C . SER B 1 138 ? -0.45 -30.484 -12.188 1 88.81 138 SER B C 1
ATOM 2369 O O . SER B 1 138 ? -1.036 -29.797 -11.352 1 88.81 138 SER B O 1
ATOM 2371 N N . SER B 1 139 ? -0.564 -31.766 -12.242 1 84.38 139 SER B N 1
ATOM 2372 C CA . SER B 1 139 ? -1.253 -32.531 -11.203 1 84.38 139 SER B CA 1
ATOM 2373 C C . SER B 1 139 ? -0.595 -32.312 -9.844 1 84.38 139 SER B C 1
ATOM 2375 O O . SER B 1 139 ? -1.203 -32.594 -8.805 1 84.38 139 SER B O 1
ATOM 2377 N N . ASP B 1 140 ? 0.616 -31.688 -9.93 1 82.69 140 ASP B N 1
ATOM 2378 C CA . ASP B 1 140 ? 1.358 -31.516 -8.688 1 82.69 140 ASP B CA 1
ATOM 2379 C C . ASP B 1 140 ? 1.193 -30.109 -8.133 1 82.69 140 ASP B C 1
ATOM 2381 O O . ASP B 1 140 ? 1.624 -29.812 -7.012 1 82.69 140 ASP B O 1
ATOM 2385 N N . GLY B 1 141 ? 0.615 -29.312 -8.945 1 87.25 141 GLY B N 1
ATOM 2386 C CA . GLY B 1 141 ? 0.394 -27.953 -8.477 1 87.25 141 GLY B CA 1
ATOM 2387 C C . GLY B 1 141 ? 0.769 -26.906 -9.508 1 87.25 141 GLY B C 1
ATOM 2388 O O . GLY B 1 141 ? 0.83 -27.203 -10.703 1 87.25 141 GLY B O 1
ATOM 2389 N N . ILE B 1 142 ? 0.945 -25.719 -9.016 1 91.56 142 ILE B N 1
ATOM 2390 C CA . ILE B 1 142 ? 1.318 -24.609 -9.883 1 91.56 142 ILE B CA 1
ATOM 2391 C C . ILE B 1 142 ? 2.818 -24.656 -10.164 1 91.56 142 ILE B C 1
ATOM 2393 O O . ILE B 1 142 ? 3.629 -24.703 -9.234 1 91.56 142 ILE B O 1
ATOM 2397 N N . GLU B 1 143 ? 3.119 -24.625 -11.391 1 90.5 143 GLU B N 1
ATOM 2398 C CA . GLU B 1 143 ? 4.512 -24.812 -11.781 1 90.5 143 GLU B CA 1
ATOM 2399 C C . GLU B 1 143 ? 5.164 -23.484 -12.141 1 90.5 143 GLU B C 1
ATOM 2401 O O . GLU B 1 143 ? 6.379 -23.328 -12.008 1 90.5 143 GLU B O 1
ATOM 2406 N N . SER B 1 144 ? 4.328 -22.641 -12.664 1 91.75 144 SER B N 1
ATOM 2407 C CA . SER B 1 144 ? 4.895 -21.359 -13.078 1 91.75 144 SER B CA 1
ATOM 2408 C C . SER B 1 144 ? 3.863 -20.234 -12.977 1 91.75 144 SER B C 1
ATOM 2410 O O . SER B 1 144 ? 2.66 -20.484 -13.062 1 91.75 144 SER B O 1
ATOM 2412 N N . ILE B 1 145 ? 4.324 -19.016 -12.742 1 89.5 145 ILE B N 1
ATOM 2413 C CA . ILE B 1 145 ? 3.461 -17.844 -12.688 1 89.5 145 ILE B CA 1
ATOM 2414 C C . ILE B 1 145 ? 4.156 -16.672 -13.367 1 89.5 145 ILE B C 1
ATOM 2416 O O . ILE B 1 145 ? 5.367 -16.484 -13.227 1 89.5 145 ILE B O 1
ATOM 2420 N N . GLY B 1 146 ? 3.408 -15.969 -14.141 1 89.38 146 GLY B N 1
ATOM 2421 C CA . GLY B 1 146 ? 3.795 -14.711 -14.766 1 89.38 146 GLY B CA 1
ATOM 2422 C C . GLY B 1 146 ? 2.725 -13.641 -14.664 1 89.38 146 GLY B C 1
ATOM 2423 O O . GLY B 1 146 ? 1.618 -13.906 -14.188 1 89.38 146 GLY B O 1
ATOM 2424 N N . ILE B 1 147 ? 3.17 -12.406 -15.031 1 88.12 147 ILE B N 1
ATOM 2425 C CA . ILE B 1 147 ? 2.209 -11.312 -14.922 1 88.12 147 ILE B CA 1
ATOM 2426 C C . ILE B 1 147 ? 2.094 -10.586 -16.25 1 88.12 147 ILE B C 1
ATOM 2428 O O . ILE B 1 147 ? 3.039 -10.578 -17.047 1 88.12 147 ILE B O 1
ATOM 2432 N N . TYR B 1 148 ? 0.9 -10.008 -16.359 1 88 148 TYR B N 1
ATOM 2433 C CA . TYR B 1 148 ? 0.666 -9.023 -17.406 1 88 148 TYR B CA 1
ATOM 2434 C C . TYR B 1 148 ? 0.718 -7.605 -16.844 1 88 148 TYR B C 1
ATOM 2436 O O . TYR B 1 148 ? 0.217 -7.348 -15.75 1 88 148 TYR B O 1
ATOM 2444 N N . LEU B 1 149 ? 1.304 -6.758 -17.672 1 82.44 149 LEU B N 1
ATOM 2445 C CA . LEU B 1 149 ? 1.272 -5.336 -17.359 1 82.44 149 LEU B CA 1
ATOM 2446 C C . LEU B 1 149 ? 0.592 -4.543 -18.469 1 82.44 149 LEU B C 1
ATOM 2448 O O . LEU B 1 149 ? 0.796 -4.82 -19.641 1 82.44 149 LEU B O 1
ATOM 2452 N N . LYS B 1 150 ? -0.386 -3.693 -17.953 1 80.06 150 LYS B N 1
ATOM 2453 C CA . LYS B 1 150 ? -1.031 -2.789 -18.891 1 80.06 150 LYS B CA 1
ATOM 2454 C C . LYS B 1 150 ? -0.65 -1.338 -18.609 1 80.06 150 LYS B C 1
ATOM 2456 O O . LYS B 1 150 ? -0.292 -0.99 -17.484 1 80.06 150 LYS B O 1
ATOM 2461 N N . PRO B 1 151 ? -0.828 -0.632 -19.656 1 69.19 151 PRO B N 1
ATOM 2462 C CA . PRO B 1 151 ? -0.57 0.789 -19.406 1 69.19 151 PRO B CA 1
ATOM 2463 C C . PRO B 1 151 ? -1.611 1.426 -18.484 1 69.19 151 PRO B C 1
ATOM 2465 O O . PRO B 1 151 ? -2.766 0.99 -18.469 1 69.19 151 PRO B O 1
ATOM 2468 N N . LEU B 1 152 ? -1.409 2.205 -17.688 1 55.38 152 LEU B N 1
ATOM 2469 C CA . LEU B 1 152 ? -2.336 2.922 -16.812 1 55.38 152 LEU B CA 1
ATOM 2470 C C . LEU B 1 152 ? -3.377 3.676 -17.641 1 55.38 152 LEU B C 1
ATOM 2472 O O . LEU B 1 152 ? -3.051 4.281 -18.656 1 55.38 152 LEU B O 1
ATOM 2476 N N . LYS B 1 153 ? -4.848 3.195 -17.359 1 49.91 153 LYS B N 1
ATOM 2477 C CA . LYS B 1 153 ? -5.887 4.016 -17.984 1 49.91 153 LYS B CA 1
ATOM 2478 C C . LYS B 1 153 ? -5.828 5.453 -17.469 1 49.91 153 LYS B C 1
ATOM 2480 O O . LYS B 1 153 ? -5.641 5.684 -16.266 1 49.91 153 LYS B O 1
ATOM 2485 N N . LYS B 1 154 ? -5.863 6.395 -18.359 1 42.19 154 LYS B N 1
ATOM 2486 C CA . LYS B 1 154 ? -5.992 7.797 -17.984 1 42.19 154 LYS B CA 1
ATOM 2487 C C . LYS B 1 154 ? -7.34 8.062 -17.312 1 42.19 154 LYS B C 1
ATOM 2489 O O . LYS B 1 154 ? -8.391 7.785 -17.906 1 42.19 154 LYS B O 1
ATOM 2494 N N . LEU B 1 155 ? -7.68 7.68 -16.141 1 35.44 155 LEU B N 1
ATOM 2495 C CA . LEU B 1 155 ? -8.969 8.117 -15.617 1 35.44 155 LEU B CA 1
ATOM 2496 C C . LEU B 1 155 ? -9.336 9.492 -16.156 1 35.44 155 LEU B C 1
ATOM 2498 O O . LEU B 1 155 ? -8.477 10.367 -16.281 1 35.44 155 LEU B O 1
ATOM 2502 N N . PRO B 1 156 ? -10.641 9.578 -16.609 1 30.59 156 PRO B N 1
ATOM 2503 C CA . PRO B 1 156 ? -11.086 10.945 -16.891 1 30.59 156 PRO B CA 1
ATOM 2504 C C . PRO B 1 156 ? -10.922 11.883 -15.703 1 30.59 156 PRO B C 1
ATOM 2506 O O . PRO B 1 156 ? -11.062 11.461 -14.555 1 30.59 156 PRO B O 1
ATOM 2509 N N . VAL B 1 157 ? -10.258 12.867 -15.93 1 29.7 157 VAL B N 1
ATOM 2510 C CA . VAL B 1 157 ? -10.156 14.008 -15.023 1 29.7 157 VAL B CA 1
ATOM 2511 C C . VAL B 1 157 ? -11.547 14.477 -14.617 1 29.7 157 VAL B C 1
ATOM 2513 O O . VAL B 1 157 ? -12.367 14.836 -15.469 1 29.7 157 VAL B O 1
ATOM 2516 N N . ILE B 1 158 ? -12.203 13.883 -13.68 1 30.41 158 ILE B N 1
ATOM 2517 C CA . ILE B 1 158 ? -13.438 14.523 -13.242 1 30.41 158 ILE B CA 1
ATOM 2518 C C . ILE B 1 158 ? -13.297 16.031 -13.336 1 30.41 158 IL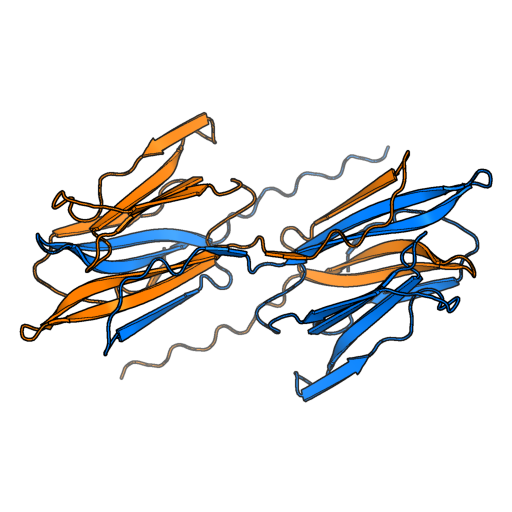E B C 1
ATOM 2520 O O . ILE B 1 158 ? -12.32 16.609 -12.844 1 30.41 158 ILE B O 1
ATOM 2524 N N . SER B 1 159 ? -14.086 16.656 -14.141 1 27.98 159 SER B N 1
ATOM 2525 C CA . SER B 1 159 ? -14.32 18.078 -14.367 1 27.98 159 SER B CA 1
ATOM 2526 C C . SER B 1 159 ? -14.438 18.844 -13.055 1 27.98 159 SER B C 1
ATOM 2528 O O . SER B 1 159 ? -14.867 18.281 -12.039 1 27.98 159 SER B O 1
ATOM 2530 N N . SER B 1 160 ? -13.922 19.984 -12.93 1 29.48 160 SER B N 1
ATOM 2531 C CA . SER B 1 160 ? -13.914 21.156 -12.055 1 29.48 160 SER B CA 1
ATOM 2532 C C . SER B 1 160 ? -15.32 21.469 -11.555 1 29.48 160 SER B C 1
ATOM 2534 O O . SER B 1 160 ? -16.25 21.609 -12.352 1 29.48 160 SER B O 1
ATOM 2536 N N . ILE B 1 161 ? -15.789 21.031 -10.391 1 30.95 161 ILE B N 1
ATOM 2537 C CA . ILE B 1 161 ? -16.938 21.766 -9.883 1 30.95 161 ILE B CA 1
ATOM 2538 C C . ILE B 1 161 ? -16.703 23.266 -10.016 1 30.95 161 ILE B C 1
ATOM 2540 O O . ILE B 1 161 ? -15.711 23.797 -9.5 1 30.95 161 ILE B O 1
ATOM 2544 N N . LYS B 1 162 ? -17.312 23.984 -11.047 1 32.03 162 LYS B N 1
ATOM 2545 C CA . LYS B 1 162 ? -17.484 25.406 -11.273 1 32.03 162 LYS B CA 1
ATOM 2546 C C . LYS B 1 162 ? -17.891 26.125 -9.984 1 32.03 162 LYS B C 1
ATOM 2548 O O . LYS B 1 162 ? -18.922 25.812 -9.383 1 32.03 162 LYS B O 1
ATOM 2553 N N . THR B 1 163 ? -17.016 26.562 -9.109 1 23.09 163 THR B N 1
ATOM 2554 C CA . THR B 1 163 ? -17.422 27.656 -8.234 1 23.09 163 THR B CA 1
ATOM 2555 C C . THR B 1 163 ? -18.031 28.797 -9.039 1 23.09 163 THR B C 1
ATOM 2557 O O . THR B 1 163 ? -17.359 29.375 -9.914 1 23.09 163 THR B O 1
ATOM 2560 N N . GLU B 1 164 ? -19.422 28.766 -9.266 1 23.95 164 GLU B N 1
ATOM 2561 C CA . GLU B 1 164 ? -20.047 30.062 -9.461 1 23.95 164 GLU B CA 1
ATOM 2562 C C . GLU B 1 164 ? -19.672 31.031 -8.344 1 23.95 164 GLU B C 1
ATOM 2564 O O . GLU B 1 164 ? -19.547 30.641 -7.188 1 23.95 164 GLU B O 1
#

Foldseek 3Di:
DDDDDDPFFPDPDDDDDDPPFAAFFKKKWKDDPAATAWIWTWHQDDVRPDTDIDDIDHHPPDDDIDIDMDGAPPPVKGWDDKDFDWDQDPVRHIGTHTIDTDIPDDDDDPPDDDDPDDDDDDDDQPQWAWDAKDADADPVGGDDIDTDTHHDPPPPDPDDPPPD/DDDDDDPFFPDPDDDDDDPPFAAWFKKKWKDDPAATAWIWTWHQDDVRPDTDIDDIDHHPPDDDIDIDMDGAPPPVKHWDDKDFDWDQDPVRHIGTHTIDTDIPDDDDDDPDDDDPDDDDDDDDQPQWAWDAKDADADPVGGDDIDTDTHHDDPPPPPDDPPPD

Sequence (328 aa):
MLKIGPSGGTGVGRAWDHESKTEIAQLIISRSATCINYIHFVYVEDGGNKLVMSEKIGVDKGGSRSLNTIMLDYPHEVITGVTGKYRVFYNDEKQLTSLTFVTNKRKYGPFEVSEPYPQEFDYHVGEKQFGGFFGTSSSDGIESIGIYLKPLKKLPVISSIKTEMLKIGPSGGTGVGRAWDHESKTEIAQLIISRSATCINYIHFVYVEDGGNKLVMSEKIGVDKGGSRSLNTIMLDYPHEVITGVTGKYRVFYNDEKQLTSLTFVTNKRKYGPFEVSEPYPQEFDYHVGEKQFGGFFGTSSSDGIESIGIYLKPLKKLPVISSIKTE

Solvent-accessible surface area (backbone atoms only — not comparable to full-atom values): 17550 Å² total; per-residue (Å²): 117,50,76,44,74,59,46,69,25,87,56,94,33,52,73,47,74,44,66,73,47,58,54,58,35,31,40,38,38,32,28,40,78,70,26,39,23,30,39,32,45,26,28,34,34,77,93,66,77,34,79,44,71,48,70,76,42,40,30,86,87,69,74,77,63,49,80,45,74,45,78,44,58,60,86,77,26,46,63,41,29,45,35,36,29,26,42,70,43,96,84,61,43,31,32,33,19,29,39,28,39,26,23,43,55,22,74,48,67,70,52,62,33,85,62,96,71,58,48,74,50,78,47,68,41,77,89,40,26,68,16,37,42,30,32,24,20,36,95,83,10,26,19,21,48,22,39,29,33,29,76,63,78,77,68,78,73,78,74,74,78,76,79,121,118,49,75,45,73,60,46,70,25,86,58,91,35,53,74,48,75,46,66,71,50,56,56,59,35,30,40,37,40,32,28,42,78,70,26,39,24,32,39,33,44,25,28,33,34,81,93,67,77,34,81,43,70,50,69,77,42,42,32,85,85,70,78,79,64,48,80,45,74,46,75,44,57,59,88,79,27,48,64,42,28,44,34,35,29,26,41,70,44,96,86,61,42,32,30,32,19,29,39,30,40,26,23,42,57,24,72,47,67,69,52,64,32,85,62,96,71,57,48,72,50,78,46,67,40,78,90,40,26,67,15,35,41,30,34,23,19,37,96,84,9,26,19,21,48,21,38,29,31,27,75,64,79,78,70,78,73,77,74,75,81,75,81,124

Organism: Daucus carota subsp. sativus (NCBI:txid79200)

Nearest PDB structures (foldseek):
  2jz4-assembly1_A  TM=5.124E-01  e=1.549E-05  Arabidopsis thaliana
  4mq0-assembly1_A-2  TM=5.540E-01  e=7.161E-05  Parkia biglobosa
  5xfh-assembly1_B  TM=5.427E-01  e=2.170E-04  Oryza sativa Japonica Group
  8d2j-assembly1_A  TM=4.287E-01  e=6.034E-03  Leptochilus wrightii
  8d2j-assembly2_C  TM=4.388E-01  e=8.731E-03  Leptochilus wrightii

Radius of gyration: 23.52 Å; Cα contacts (8 Å, |Δi|>4): 853; chains: 2; bounding box: 44×67×58 Å

pLDDT: mean 81.69, std 16.11, range [20.97, 95.0]

InterPro domains:
  IPR001229 Jacalin-like lectin domain [PF01419] (4-148)
  IPR001229 Jacalin-like lectin domain [PS51752] (1-151)
  IPR001229 Jacalin-like lectin domain [SM00915] (13-151)
  IPR036404 Jacalin-like lectin domain superfamily [G3DSA:2.100.10.30] (1-153)
  IPR036404 Jacalin-like lectin domain superfamily [SSF51101] (2-151)

Secondary structure (DSSP, 8-state):
-EEEEEEE---SSEEEEEET---EEEEEEEE-SSSEEEEEEEEEEGGGTEEEEPPPEE----SS-EEEEEEP-TTT--EEEEEEEEEE-TTS-EEEEEEEEEES--EEEEEE---SS-EEEEEE-TTSEEEEEEEEEETTEEEEEEEEEEPPP-----------/-EEEEEEE---SSEEEEEET-S-EEEEEEEE-SSSEEEEEEEEEEGGGTEEEEPPPEE----SS-EEEEEEP-TTT--EEEEEEEEEE-TTS-EEEEEEEEEES--EEEEEE---SS-EEEEEE-TTSEEEEEEEEEETTEEEEEEEEEEPPP-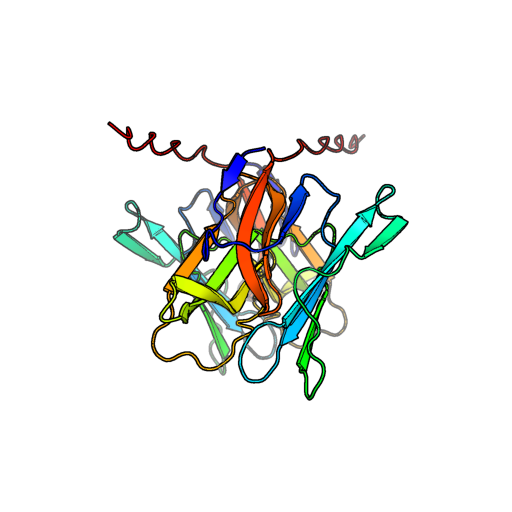----------